Protein AF-A0A2M6ZT18-F1 (afdb_monomer_lite)

Radius of gyration: 22.88 Å; chains: 1; bounding box: 56×54×60 Å

Secondary structure (DSSP, 8-state):
-HHHHHHHTT-TT-EEEEEEEEEEEEEE-EE--TT-SSPEEP--PPPP-TTSPPPPP-----EEEEEEEEEEEES--GGGHHHHHHHHHHHHHHT-EETTEE----PPP------TT-HHHHHHHHHHT-S-EEEEE-HHHHHHHHHTT--HHHHHHHHHSPEEEEEE-TT-PEEEEEE-SSSSEEEEEEEEEEE-S-SB--TT-S-TTSPB--EEEEEEEEEEE-GGG-S-GGGT-EEEEEETTTTEEEEEEHHHHHHHTT-

Foldseek 3Di:
DLLVQVCVVVLVQKDWFWKWKWWPDKAKQWDDDVPRPDIDHDDDQDAADPVRHGDDDDDDIDIDTDIDMDTDIDRADPVCVVVSQVSSVVCLVPPDDDPNHHDPDDDRDDDDDDDPPPPVSLQVVLVVSPPTWIKFFPQVQQVVCVVVVDDSVRSLVLQVDWDWDWDADPVRDIDIDTHGPDDAAKDKDFFFWAFPDDWADDDPDPDRVDTDTDIDTDIGIMGTHRSVPDPDPLRRIWGWDADVVRRITGTHGNVVVVVVVVD

Structure (mmCIF, N/CA/C/O backbone):
data_AF-A0A2M6ZT18-F1
#
_entry.id   AF-A0A2M6ZT18-F1
#
loop_
_atom_site.group_PDB
_atom_site.id
_atom_site.type_symbol
_atom_site.label_atom_id
_atom_site.label_alt_id
_atom_site.label_comp_id
_atom_site.label_asym_id
_atom_site.label_entity_id
_atom_site.label_seq_id
_atom_site.pdbx_PDB_ins_code
_atom_site.Cartn_x
_atom_site.Cartn_y
_atom_site.Cartn_z
_atom_site.occupancy
_atom_site.B_iso_or_equiv
_atom_site.auth_seq_id
_atom_site.auth_comp_id
_atom_site.auth_asym_id
_atom_site.auth_atom_id
_atom_site.pdbx_PDB_model_num
ATOM 1 N N . ALA A 1 1 ? -8.171 -4.939 10.160 1.00 92.88 1 ALA A N 1
ATOM 2 C CA . ALA A 1 1 ? -7.888 -5.391 11.546 1.00 92.88 1 ALA A CA 1
ATOM 3 C C . ALA A 1 1 ? -8.502 -4.462 12.593 1.00 92.88 1 ALA A C 1
ATOM 5 O O . ALA A 1 1 ? -9.282 -4.945 13.402 1.00 92.88 1 ALA A O 1
ATOM 6 N N . LEU A 1 2 ? -8.199 -3.157 12.554 1.00 95.31 2 LEU A N 1
ATOM 7 C CA . LEU A 1 2 ? -8.747 -2.169 13.494 1.00 95.31 2 LEU A CA 1
ATOM 8 C C . LEU A 1 2 ? -10.286 -2.193 13.557 1.00 95.31 2 LEU A C 1
ATOM 10 O O . LEU A 1 2 ? -10.819 -2.411 14.636 1.00 95.31 2 LEU A O 1
ATOM 14 N N . GLN A 1 3 ? -10.983 -2.143 12.413 1.00 96.19 3 GLN A N 1
ATOM 15 C CA . GLN A 1 3 ? -12.450 -2.288 12.359 1.00 96.19 3 GLN A CA 1
ATOM 16 C C . GLN A 1 3 ? -12.964 -3.523 13.120 1.00 96.19 3 GLN A C 1
ATOM 18 O O . GLN A 1 3 ? -13.871 -3.418 13.929 1.00 96.19 3 GLN A O 1
ATOM 23 N N . ARG A 1 4 ? -12.352 -4.702 12.934 1.00 95.19 4 ARG A N 1
ATOM 24 C CA . ARG A 1 4 ? -12.771 -5.925 13.648 1.00 95.19 4 ARG A CA 1
ATOM 25 C C . ARG A 1 4 ? -12.675 -5.775 15.169 1.00 95.19 4 ARG A C 1
ATOM 27 O O . ARG A 1 4 ? -13.537 -6.283 15.881 1.00 95.19 4 ARG A O 1
ATOM 34 N N . LYS A 1 5 ? -11.627 -5.105 15.661 1.00 95.38 5 LYS A N 1
ATOM 35 C CA . LYS A 1 5 ? -11.442 -4.857 17.097 1.00 95.38 5 LYS A CA 1
ATOM 36 C C . LYS A 1 5 ? -12.502 -3.888 17.628 1.00 95.38 5 LYS A C 1
ATOM 38 O O . LYS A 1 5 ? -13.147 -4.224 18.611 1.00 95.38 5 LYS A O 1
ATOM 43 N N . LEU A 1 6 ? -12.762 -2.792 16.913 1.00 94.81 6 LEU A N 1
ATOM 44 C CA . LEU A 1 6 ? -13.815 -1.825 17.259 1.00 94.81 6 LEU A CA 1
ATOM 45 C C . LEU A 1 6 ? -15.205 -2.474 17.299 1.00 94.81 6 LEU A C 1
ATOM 47 O O . LEU A 1 6 ? -15.954 -2.289 18.254 1.00 94.81 6 LEU A O 1
ATOM 51 N N . ASN A 1 7 ? -15.519 -3.322 16.318 1.00 94.75 7 ASN A N 1
ATOM 52 C CA . ASN A 1 7 ? -16.808 -4.014 16.266 1.00 94.75 7 ASN A CA 1
ATOM 53 C C . ASN A 1 7 ? -16.972 -4.997 17.435 1.00 94.75 7 ASN A C 1
ATOM 55 O O . ASN A 1 7 ? -18.074 -5.167 17.950 1.00 94.75 7 ASN A O 1
ATOM 59 N N . THR A 1 8 ? -15.876 -5.614 17.888 1.00 92.56 8 THR A N 1
ATOM 60 C CA . THR A 1 8 ? -15.874 -6.471 19.087 1.00 92.56 8 THR A CA 1
ATOM 61 C C . THR A 1 8 ? -15.984 -5.641 20.376 1.00 92.56 8 THR A C 1
ATOM 63 O O . THR A 1 8 ? -16.557 -6.108 21.354 1.00 92.56 8 THR A O 1
ATOM 66 N N . GLY A 1 9 ? -15.484 -4.401 20.368 1.00 87.81 9 GLY A N 1
ATOM 67 C CA . GLY A 1 9 ? -15.547 -3.428 21.466 1.00 87.81 9 GLY A CA 1
ATOM 68 C C . GLY A 1 9 ? -16.871 -2.662 21.589 1.00 87.81 9 GLY A C 1
ATOM 69 O O . GLY A 1 9 ? -16.932 -1.662 22.299 1.00 87.81 9 GLY A O 1
ATOM 70 N N . GLY A 1 10 ? -17.933 -3.107 20.908 1.00 90.31 10 GLY A N 1
ATOM 71 C CA . GLY A 1 10 ? -19.281 -2.531 21.014 1.00 90.31 10 GLY A CA 1
ATOM 72 C C . GLY A 1 10 ? -19.664 -1.559 19.895 1.00 90.31 10 GLY A C 1
ATOM 73 O O . GLY A 1 10 ? -20.844 -1.258 19.743 1.00 90.31 10 GLY A O 1
ATOM 74 N N . LEU A 1 11 ? -18.723 -1.144 19.041 1.00 92.44 11 LEU A N 1
ATOM 75 C CA . LEU A 1 11 ? -18.990 -0.259 17.899 1.00 92.44 11 LEU A CA 1
ATOM 76 C C . LEU A 1 11 ? -19.290 -1.068 16.631 1.00 92.44 11 LEU A C 1
ATOM 78 O O . LEU A 1 11 ? -18.608 -0.946 15.619 1.00 92.44 11 LEU A O 1
ATOM 82 N N . GLN A 1 12 ? -20.307 -1.933 16.677 1.00 90.06 12 GLN A N 1
ATOM 83 C CA . GLN A 1 12 ? -20.615 -2.875 15.585 1.00 90.06 12 GLN A CA 1
ATOM 84 C C . GLN A 1 12 ? -20.969 -2.194 14.254 1.00 90.06 12 GLN A C 1
ATOM 86 O O . GLN A 1 12 ? -20.757 -2.784 13.195 1.00 90.06 12 GLN A O 1
ATOM 91 N N . GLY A 1 13 ? -21.487 -0.963 14.308 1.00 90.75 13 GLY A N 1
ATOM 92 C CA . GLY A 1 13 ? -21.796 -0.157 13.126 1.00 90.75 13 GLY A CA 1
ATOM 93 C C . GLY A 1 13 ? -20.563 0.382 12.399 1.00 90.75 13 GLY A C 1
ATOM 94 O O . GLY A 1 13 ? -20.671 0.755 11.233 1.00 90.75 13 GLY A O 1
ATOM 95 N N . ALA A 1 14 ? -19.390 0.391 13.042 1.00 94.69 14 ALA A N 1
ATOM 96 C CA . ALA A 1 14 ? -18.181 0.958 12.469 1.00 94.69 14 ALA A CA 1
ATOM 97 C C . ALA A 1 14 ? -17.743 0.182 11.219 1.00 94.69 14 ALA A C 1
ATOM 99 O O . ALA A 1 14 ? -17.458 -1.022 11.253 1.00 94.69 14 ALA A O 1
ATOM 100 N N . LYS A 1 15 ? -17.631 0.895 10.100 1.00 96.31 15 LYS A N 1
ATOM 101 C CA . LYS A 1 15 ? -17.122 0.343 8.846 1.00 96.31 15 LYS A CA 1
ATOM 102 C C . LYS A 1 15 ? -16.075 1.265 8.249 1.00 96.31 15 LYS A C 1
ATOM 104 O O . LYS A 1 15 ? -16.354 2.440 8.038 1.00 96.31 15 LYS A O 1
ATOM 109 N N . PHE A 1 16 ? -14.892 0.727 7.969 1.00 96.12 16 PHE A N 1
ATOM 110 C CA . PHE A 1 16 ? -13.820 1.408 7.248 1.00 96.12 16 PHE A CA 1
ATOM 111 C C . PHE A 1 16 ? -13.878 0.967 5.797 1.00 96.12 16 PHE A C 1
ATOM 113 O O . PHE A 1 16 ? -13.700 -0.213 5.497 1.00 96.12 16 PHE A O 1
ATOM 120 N N . ASN A 1 17 ? -14.185 1.910 4.918 1.00 93.56 17 ASN A N 1
ATOM 121 C CA . ASN A 1 17 ? -14.423 1.621 3.512 1.00 93.56 17 ASN A CA 1
ATOM 122 C C . ASN A 1 17 ? -13.117 1.709 2.729 1.00 93.56 17 ASN A C 1
ATOM 124 O O . ASN A 1 17 ? -12.725 0.749 2.072 1.00 93.56 17 ASN A O 1
ATOM 128 N N . ASN A 1 18 ? -12.431 2.843 2.866 1.00 95.50 18 ASN A N 1
ATOM 129 C CA . ASN A 1 18 ? -11.286 3.203 2.045 1.00 95.50 18 ASN A CA 1
ATOM 130 C C . ASN A 1 18 ? -10.147 3.748 2.912 1.00 95.50 18 ASN A C 1
ATOM 132 O O . ASN A 1 18 ? -10.383 4.284 3.998 1.00 95.50 18 ASN A O 1
ATOM 136 N N . MET A 1 19 ? -8.909 3.636 2.434 1.00 96.31 19 MET A N 1
ATOM 137 C CA . MET A 1 19 ? -7.729 4.133 3.140 1.00 96.31 19 MET A CA 1
ATOM 138 C C . MET A 1 19 ? -6.740 4.792 2.181 1.00 96.31 19 MET A C 1
ATOM 140 O O . MET A 1 19 ? -6.439 4.241 1.132 1.00 96.31 19 MET A O 1
ATOM 144 N N . ALA A 1 20 ? -6.179 5.934 2.564 1.00 96.56 20 ALA A N 1
ATOM 145 C CA . ALA A 1 20 ? -5.004 6.506 1.919 1.00 96.56 20 ALA A CA 1
ATOM 146 C C . ALA A 1 20 ? -3.807 6.446 2.869 1.00 96.56 20 ALA A C 1
ATOM 148 O O . ALA A 1 20 ? -3.945 6.640 4.081 1.00 96.56 20 ALA A O 1
ATOM 149 N N . VAL A 1 21 ? -2.627 6.219 2.297 1.00 96.19 21 VAL A N 1
ATOM 150 C CA . VAL A 1 21 ? -1.352 6.245 3.015 1.00 96.19 21 VAL A CA 1
ATOM 151 C C . VAL A 1 21 ? -0.533 7.410 2.483 1.00 96.19 21 VAL A C 1
ATOM 153 O O . VAL A 1 21 ? -0.261 7.493 1.284 1.00 96.19 21 VAL A O 1
ATOM 156 N N . VAL A 1 22 ? -0.137 8.310 3.380 1.00 97.56 22 VAL A N 1
ATOM 157 C CA . VAL A 1 22 ? 0.785 9.406 3.080 1.00 97.56 22 VAL A CA 1
ATOM 158 C C . VAL A 1 22 ? 2.096 9.132 3.794 1.00 97.56 22 VAL A C 1
ATOM 160 O O . VAL A 1 22 ? 2.133 9.092 5.019 1.00 97.56 22 VAL A O 1
ATOM 163 N N . SER A 1 23 ? 3.166 8.943 3.027 1.00 97.06 23 SER A N 1
ATOM 164 C CA . SER A 1 23 ? 4.511 8.737 3.558 1.00 97.06 23 SER A CA 1
ATOM 165 C C . SER A 1 23 ? 5.198 10.076 3.808 1.00 97.06 23 SER A C 1
ATOM 167 O O . SER A 1 23 ? 5.335 10.887 2.888 1.00 97.06 23 SER A O 1
ATOM 169 N N . HIS A 1 24 ? 5.615 10.315 5.049 1.00 96.81 24 HIS A N 1
ATOM 170 C CA . HIS A 1 24 ? 6.386 11.493 5.448 1.00 96.81 24 HIS A CA 1
ATOM 171 C C . HIS A 1 24 ? 7.879 11.191 5.403 1.00 96.81 24 HIS A C 1
ATOM 173 O O . HIS A 1 24 ? 8.650 11.934 4.795 1.00 96.81 24 HIS A O 1
ATOM 179 N N . THR A 1 25 ? 8.283 10.075 6.016 1.00 96.62 25 THR A N 1
ATOM 180 C CA . THR A 1 25 ? 9.666 9.600 6.000 1.00 96.62 25 THR A CA 1
ATOM 181 C C . THR A 1 25 ? 9.723 8.079 5.901 1.00 96.62 25 THR A C 1
ATOM 183 O O . THR A 1 25 ? 8.880 7.362 6.440 1.00 96.62 25 THR A O 1
ATOM 186 N N . MET A 1 26 ? 10.746 7.585 5.206 1.00 95.44 26 MET A N 1
ATOM 187 C CA . MET A 1 26 ? 11.077 6.168 5.139 1.00 95.44 26 MET A CA 1
ATOM 188 C C . MET A 1 26 ? 12.586 6.018 5.284 1.00 95.44 26 MET A C 1
ATOM 190 O O . MET A 1 26 ? 13.350 6.513 4.458 1.00 95.44 26 MET A O 1
ATOM 194 N N . ASN A 1 27 ? 13.009 5.320 6.331 1.00 95.88 27 ASN A N 1
ATOM 195 C CA . ASN A 1 27 ? 14.401 4.969 6.562 1.00 95.88 27 ASN A CA 1
ATOM 196 C C . ASN A 1 27 ? 14.557 3.452 6.439 1.00 95.88 27 ASN A C 1
ATOM 198 O O . ASN A 1 27 ? 14.258 2.713 7.378 1.00 95.88 27 ASN A O 1
ATOM 202 N N . LEU A 1 28 ? 14.976 2.996 5.259 1.00 95.31 28 LEU A N 1
ATOM 203 C CA . LEU A 1 28 ? 15.283 1.593 5.003 1.00 95.31 28 LEU A CA 1
ATOM 204 C C . LEU A 1 28 ? 16.632 1.235 5.640 1.00 95.31 28 LEU A C 1
ATOM 206 O O . LEU A 1 28 ? 17.621 1.939 5.448 1.00 95.31 28 LEU A O 1
ATOM 210 N N . GLN A 1 29 ? 16.682 0.128 6.378 1.00 95.12 29 GLN A N 1
ATOM 211 C CA . GLN A 1 29 ? 17.887 -0.345 7.052 1.00 95.12 29 GLN A CA 1
ATOM 212 C C . GLN A 1 29 ? 18.822 -1.026 6.047 1.00 95.12 29 GLN A C 1
ATOM 214 O O . GLN A 1 29 ? 18.832 -2.246 5.887 1.00 95.12 29 GLN A O 1
ATOM 219 N N . ILE A 1 30 ? 19.600 -0.205 5.348 1.00 94.69 30 ILE A N 1
ATOM 220 C CA . ILE A 1 30 ? 20.575 -0.629 4.343 1.00 94.69 30 ILE A CA 1
ATOM 221 C C . ILE A 1 30 ? 21.969 -0.112 4.667 1.00 94.69 30 ILE A C 1
ATOM 223 O O . ILE A 1 30 ? 22.148 0.905 5.338 1.00 94.69 30 ILE A O 1
ATOM 227 N N . HIS A 1 31 ? 22.967 -0.804 4.137 1.00 92.75 31 HIS A N 1
ATOM 228 C CA . HIS A 1 31 ? 24.364 -0.423 4.220 1.00 92.75 31 HIS A CA 1
ATOM 229 C C . HIS A 1 31 ? 25.003 -0.444 2.836 1.00 92.75 31 HIS A C 1
ATOM 231 O O . HIS A 1 31 ? 24.715 -1.313 2.019 1.00 92.75 31 HIS A O 1
ATOM 237 N N . ARG A 1 32 ? 25.888 0.517 2.587 1.00 93.06 32 ARG A N 1
ATOM 238 C CA . ARG A 1 32 ? 26.734 0.558 1.399 1.00 93.06 32 ARG A CA 1
ATOM 239 C C . ARG A 1 32 ? 28.159 0.819 1.854 1.00 93.06 32 ARG A C 1
ATOM 241 O O . ARG A 1 32 ? 28.423 1.864 2.451 1.00 93.06 32 ARG A O 1
ATOM 248 N N . GLY A 1 33 ? 29.040 -0.144 1.611 1.00 89.62 33 GLY A N 1
ATOM 249 C CA . GLY A 1 33 ? 30.447 -0.050 1.955 1.00 89.62 33 GLY A CA 1
ATOM 250 C C . GLY A 1 33 ? 31.202 0.912 1.041 1.00 89.62 33 GLY A C 1
ATOM 251 O O . GLY A 1 33 ? 30.693 1.412 0.033 1.00 89.62 33 GLY A O 1
ATOM 252 N N . HIS A 1 34 ? 32.455 1.185 1.399 1.00 91.62 34 HIS A N 1
ATOM 253 C CA . HIS A 1 34 ? 33.335 1.986 0.555 1.00 91.62 34 HIS A CA 1
ATOM 254 C C . HIS A 1 34 ? 33.667 1.225 -0.735 1.00 91.62 34 HIS A C 1
ATOM 256 O O . HIS A 1 34 ? 34.236 0.140 -0.682 1.00 91.62 34 HIS A O 1
ATOM 262 N N . GLY A 1 35 ? 33.334 1.810 -1.887 1.00 89.88 35 GLY A N 1
ATOM 263 C CA . GLY A 1 35 ? 33.552 1.194 -3.200 1.00 89.88 35 GLY A CA 1
ATOM 264 C C . GLY A 1 35 ? 32.393 0.328 -3.704 1.00 89.88 35 GLY A C 1
ATOM 265 O O . GLY A 1 35 ? 32.390 -0.028 -4.881 1.00 89.88 35 GLY A O 1
ATOM 266 N N . ASP A 1 36 ? 31.379 0.054 -2.878 1.00 89.50 36 ASP A N 1
ATOM 267 C CA . ASP A 1 36 ? 30.207 -0.702 -3.316 1.00 89.50 36 ASP A CA 1
ATOM 268 C C . ASP A 1 36 ? 29.351 0.126 -4.275 1.00 89.50 36 ASP A C 1
ATOM 270 O O . ASP A 1 36 ? 29.156 1.335 -4.097 1.00 89.50 36 ASP A O 1
ATOM 274 N N . TYR A 1 37 ? 28.793 -0.525 -5.293 1.00 83.88 37 TYR A N 1
ATOM 275 C CA . TYR A 1 37 ? 27.833 0.104 -6.201 1.00 83.88 37 TYR A CA 1
ATOM 276 C C . TYR A 1 37 ? 26.388 -0.023 -5.694 1.00 83.88 37 TYR A C 1
ATOM 278 O O . TYR A 1 37 ? 25.598 0.909 -5.845 1.00 83.88 37 TYR A O 1
ATOM 286 N N . VAL A 1 38 ? 26.067 -1.151 -5.054 1.00 90.00 38 VAL A N 1
ATOM 287 C CA . VAL A 1 38 ? 24.728 -1.503 -4.564 1.00 90.00 38 VAL A CA 1
ATOM 288 C C . VAL A 1 38 ? 24.649 -1.441 -3.040 1.00 90.00 38 VAL A C 1
ATOM 290 O O . VAL A 1 38 ? 25.664 -1.460 -2.349 1.00 90.00 38 VAL A O 1
ATOM 293 N N . TYR A 1 39 ? 23.428 -1.347 -2.523 1.00 91.25 39 TYR A N 1
ATOM 294 C CA . TYR A 1 39 ? 23.149 -1.400 -1.093 1.00 91.25 39 TYR A CA 1
ATOM 295 C C . TYR A 1 39 ? 22.833 -2.837 -0.667 1.00 91.25 39 TYR A C 1
ATOM 297 O O . TYR A 1 39 ? 22.101 -3.537 -1.364 1.00 91.25 39 TYR A O 1
ATOM 305 N N . SER A 1 40 ? 23.322 -3.234 0.504 1.00 91.44 40 SER A N 1
ATOM 306 C CA . SER A 1 40 ? 22.991 -4.494 1.174 1.00 91.44 40 SER A CA 1
ATOM 307 C C . SER A 1 40 ? 21.973 -4.253 2.286 1.00 91.44 40 SER A C 1
ATOM 309 O O . SER A 1 40 ? 22.012 -3.220 2.959 1.00 91.44 40 SER A O 1
ATOM 311 N N . ILE A 1 41 ? 21.071 -5.208 2.511 1.00 91.88 41 ILE A N 1
ATOM 312 C CA . ILE A 1 41 ? 20.102 -5.154 3.612 1.00 91.88 41 ILE A CA 1
ATOM 313 C C . ILE A 1 41 ? 20.810 -5.478 4.931 1.00 91.88 41 ILE A C 1
ATOM 315 O O . ILE A 1 41 ? 21.590 -6.427 5.020 1.00 91.88 41 ILE A O 1
ATO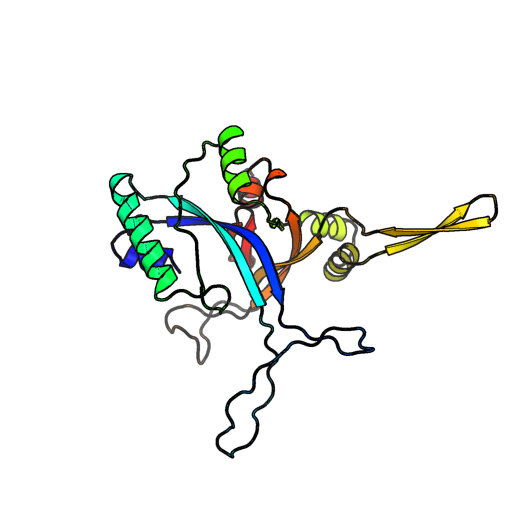M 319 N N . LEU A 1 42 ? 20.525 -4.695 5.970 1.00 89.44 42 LEU A N 1
ATOM 320 C CA . LEU A 1 42 ? 20.975 -4.995 7.324 1.00 89.44 42 LEU A CA 1
ATOM 321 C C . LEU A 1 42 ? 20.063 -6.051 7.949 1.00 89.44 42 LEU A C 1
ATOM 323 O O . LEU A 1 42 ? 18.875 -5.815 8.154 1.00 89.44 42 LEU A O 1
ATOM 327 N N . ALA A 1 43 ? 20.633 -7.203 8.286 1.00 84.81 43 ALA A N 1
ATOM 328 C CA . ALA A 1 43 ? 19.907 -8.295 8.916 1.00 84.81 43 ALA A CA 1
ATOM 329 C C . ALA A 1 43 ? 20.204 -8.416 10.414 1.00 84.81 43 ALA A C 1
ATOM 331 O O . ALA A 1 43 ? 21.158 -7.837 10.937 1.00 84.81 43 ALA A O 1
ATOM 332 N N . THR A 1 44 ? 19.386 -9.205 11.112 1.00 84.75 44 THR A N 1
ATOM 333 C CA . THR A 1 44 ? 19.568 -9.496 12.538 1.00 84.75 44 THR A CA 1
ATOM 334 C C . THR A 1 44 ? 20.118 -10.889 12.787 1.00 84.75 44 THR A C 1
ATOM 336 O O . THR A 1 44 ? 19.841 -11.824 12.042 1.00 84.75 44 THR A O 1
ATOM 339 N N . GLY A 1 45 ? 20.880 -11.034 13.873 1.00 82.69 45 GLY A N 1
ATOM 340 C CA . GLY A 1 45 ? 21.294 -12.344 14.360 1.00 82.69 45 GLY A CA 1
ATOM 341 C C . GLY A 1 45 ? 20.090 -13.116 14.891 1.00 82.69 45 GLY A C 1
ATOM 342 O O . GLY A 1 45 ? 19.455 -12.679 15.849 1.00 82.69 45 GLY A O 1
ATOM 343 N N . ASN A 1 46 ? 19.786 -14.253 14.270 1.00 86.62 46 ASN A N 1
ATOM 344 C CA . ASN A 1 46 ? 18.785 -15.186 14.775 1.00 86.62 46 ASN A CA 1
ATOM 345 C C . ASN A 1 46 ? 19.383 -16.052 15.899 1.00 86.62 46 ASN A C 1
ATOM 347 O O . ASN A 1 46 ? 20.603 -16.256 15.920 1.00 86.62 46 ASN A O 1
ATOM 351 N N . PRO A 1 47 ? 18.555 -16.563 16.830 1.00 90.06 47 PRO A N 1
ATOM 352 C CA . PRO A 1 47 ? 19.001 -17.534 17.825 1.00 90.06 47 PRO A CA 1
ATOM 353 C C . PRO A 1 47 ? 19.697 -18.738 17.178 1.00 90.06 47 PRO A C 1
ATOM 355 O O . PRO A 1 47 ? 19.353 -19.119 16.058 1.00 90.06 47 PRO A O 1
ATOM 358 N N . LEU A 1 48 ? 20.660 -19.327 17.893 1.00 92.25 48 LEU A N 1
ATOM 359 C CA . LEU A 1 48 ? 21.315 -20.567 17.470 1.00 92.25 48 LEU A CA 1
ATOM 360 C C . LEU A 1 48 ? 20.291 -21.703 17.388 1.00 92.25 48 LEU A C 1
ATOM 362 O O . LEU A 1 48 ? 19.277 -21.694 18.095 1.00 92.25 48 LEU A O 1
ATOM 366 N N . ASP A 1 49 ? 20.554 -22.669 16.518 1.00 91.25 49 ASP A N 1
ATOM 367 C CA . ASP A 1 49 ? 19.731 -23.863 16.416 1.00 91.25 49 ASP A CA 1
ATOM 368 C C . ASP A 1 49 ? 19.958 -24.826 17.598 1.00 91.25 49 ASP A C 1
ATOM 370 O O . ASP A 1 49 ? 20.686 -24.544 18.553 1.00 91.25 49 ASP A O 1
ATOM 374 N N . LYS A 1 50 ? 19.286 -25.980 17.551 1.00 92.62 50 LYS A N 1
ATOM 375 C CA . LYS A 1 50 ? 19.356 -27.007 18.602 1.00 92.62 50 LYS A CA 1
ATOM 376 C C . LYS A 1 50 ? 20.758 -27.611 18.783 1.00 92.62 50 LYS A C 1
ATOM 378 O O . LYS A 1 50 ? 21.020 -28.164 19.848 1.00 92.62 50 LYS A O 1
ATOM 383 N N . ASP A 1 51 ? 21.607 -27.532 17.760 1.00 92.62 51 ASP A N 1
ATOM 384 C CA . ASP A 1 51 ? 22.958 -28.092 17.737 1.00 92.62 51 ASP A CA 1
ATOM 385 C C . ASP A 1 51 ? 24.007 -27.018 18.112 1.00 92.62 51 ASP A C 1
ATOM 387 O O . ASP A 1 51 ? 25.178 -27.328 18.328 1.00 92.62 51 ASP A O 1
ATOM 391 N N . GLY A 1 52 ? 23.568 -25.765 18.304 1.00 91.50 52 GLY A N 1
ATOM 392 C CA . GLY A 1 52 ? 24.407 -24.622 18.661 1.00 91.50 52 GLY A CA 1
ATOM 393 C C . GLY A 1 52 ? 24.978 -23.883 17.450 1.00 91.50 52 GLY A C 1
ATOM 394 O O . GLY A 1 52 ? 25.788 -22.969 17.623 1.00 91.50 52 GLY A O 1
ATOM 395 N N . ASP A 1 53 ? 24.544 -24.240 16.244 1.00 91.50 53 ASP A N 1
ATOM 396 C CA . ASP A 1 53 ? 24.998 -23.647 14.998 1.00 91.50 53 ASP A CA 1
ATOM 397 C C . ASP A 1 53 ? 24.124 -22.455 14.589 1.00 91.50 53 ASP A C 1
ATOM 399 O O . ASP A 1 53 ? 23.016 -22.224 15.089 1.00 91.50 53 ASP A O 1
ATOM 403 N N . ARG A 1 54 ? 24.655 -21.623 13.687 1.00 87.44 54 ARG A N 1
ATOM 404 C CA . ARG A 1 54 ? 23.890 -20.501 13.137 1.00 87.44 54 ARG A CA 1
ATOM 405 C C . ARG A 1 54 ? 22.878 -21.034 12.119 1.00 87.44 54 ARG A C 1
ATOM 407 O O . ARG A 1 54 ? 23.300 -21.686 11.163 1.00 87.44 54 ARG A O 1
ATOM 414 N N . PRO A 1 55 ? 21.582 -20.704 12.254 1.00 88.00 55 PRO A N 1
ATOM 415 C CA . PRO A 1 55 ? 20.586 -21.134 11.286 1.00 88.00 55 PRO A CA 1
ATOM 416 C C . PRO A 1 55 ? 20.821 -20.486 9.919 1.00 88.00 55 PRO A C 1
ATOM 418 O O . PRO A 1 55 ? 21.511 -19.468 9.794 1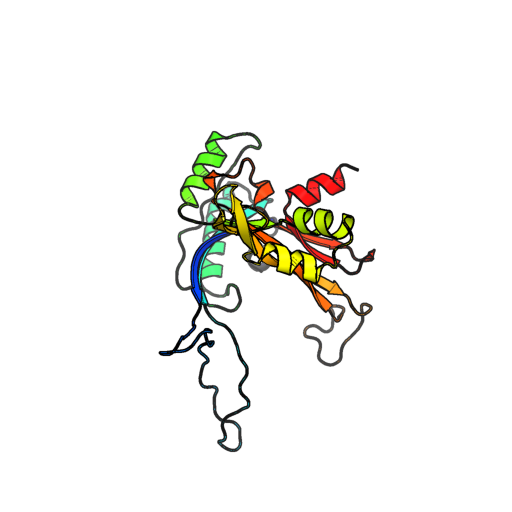.00 88.00 55 PRO A O 1
ATOM 421 N N . ALA A 1 56 ? 20.185 -21.064 8.897 1.00 87.19 56 ALA A N 1
ATOM 422 C CA . ALA A 1 56 ? 20.174 -20.498 7.557 1.00 87.19 56 ALA A CA 1
ATOM 423 C C . ALA A 1 56 ? 19.706 -19.037 7.579 1.00 87.19 56 ALA A C 1
ATOM 425 O O . ALA A 1 56 ? 18.760 -18.658 8.277 1.00 87.19 56 ALA A O 1
ATOM 426 N N . PHE A 1 57 ? 20.403 -18.219 6.800 1.00 81.88 57 PHE A N 1
ATOM 427 C CA . PHE A 1 57 ? 20.131 -16.800 6.698 1.00 81.88 57 PHE A CA 1
ATOM 428 C C . PHE A 1 57 ? 18.891 -16.550 5.837 1.00 81.88 57 PHE A C 1
ATOM 430 O O . PHE A 1 57 ? 18.802 -17.055 4.719 1.00 81.88 57 PHE A O 1
ATOM 437 N N . ILE A 1 58 ? 17.947 -15.768 6.361 1.00 87.00 58 ILE A N 1
ATOM 438 C CA . ILE A 1 58 ? 16.753 -15.324 5.641 1.00 87.00 58 ILE A CA 1
ATOM 439 C C . ILE A 1 58 ? 16.828 -13.805 5.552 1.00 87.00 58 ILE A C 1
ATOM 441 O O . ILE A 1 58 ? 16.856 -13.122 6.578 1.00 87.00 58 ILE A O 1
ATOM 445 N N . GLU A 1 59 ? 16.885 -13.287 4.330 1.00 87.94 59 GLU A N 1
ATOM 446 C CA . GLU A 1 59 ? 16.894 -11.850 4.083 1.00 87.94 59 GLU A CA 1
ATOM 447 C C . GLU A 1 59 ? 15.516 -11.255 4.367 1.00 87.94 59 GLU A C 1
ATOM 449 O O . GLU A 1 59 ? 14.523 -11.607 3.734 1.00 87.94 59 GLU A O 1
ATOM 454 N N . GLU A 1 60 ? 15.462 -10.328 5.322 1.00 91.19 60 GLU A N 1
ATOM 455 C CA . GLU A 1 60 ? 14.254 -9.585 5.665 1.00 91.19 60 GLU A CA 1
ATOM 456 C C . GLU A 1 60 ? 14.582 -8.091 5.689 1.00 91.19 60 GLU A C 1
ATOM 458 O O . GLU A 1 60 ? 15.318 -7.609 6.553 1.00 91.19 60 GLU A O 1
ATOM 463 N N . ALA A 1 61 ? 14.042 -7.346 4.724 1.00 92.50 61 ALA A N 1
ATOM 464 C CA . ALA A 1 61 ? 14.185 -5.897 4.690 1.00 92.50 61 ALA A CA 1
ATOM 465 C C . ALA A 1 61 ? 13.367 -5.249 5.813 1.00 92.50 61 ALA A C 1
ATOM 467 O O . ALA A 1 61 ? 12.198 -5.576 6.020 1.00 92.50 61 ALA A O 1
ATOM 468 N N . ARG A 1 62 ? 13.964 -4.279 6.511 1.00 94.56 62 ARG A N 1
ATOM 469 C CA . ARG A 1 62 ? 13.310 -3.527 7.590 1.00 94.56 62 ARG A CA 1
ATOM 470 C C . ARG A 1 62 ? 13.437 -2.036 7.357 1.00 94.56 62 ARG A C 1
ATOM 472 O O . ARG A 1 62 ? 14.456 -1.562 6.859 1.00 94.56 62 ARG A O 1
ATOM 479 N N . CYS A 1 63 ? 12.413 -1.282 7.734 1.00 96.19 63 CYS A N 1
ATOM 480 C CA . CYS A 1 63 ? 12.442 0.172 7.663 1.00 96.19 63 CYS A CA 1
ATOM 481 C C . CYS A 1 63 ? 11.735 0.809 8.860 1.00 96.19 63 CYS A C 1
ATOM 483 O O . CYS A 1 63 ? 10.846 0.213 9.465 1.00 96.19 63 CYS A O 1
ATOM 485 N N . HIS A 1 64 ? 12.135 2.037 9.182 1.00 97.44 64 HIS A N 1
ATOM 486 C CA . HIS A 1 64 ? 11.352 2.934 10.023 1.00 97.44 64 HIS A CA 1
ATOM 487 C C . HIS A 1 64 ? 10.499 3.822 9.121 1.00 97.44 64 HIS A C 1
ATOM 489 O O . HIS A 1 64 ? 11.014 4.409 8.166 1.00 97.44 64 HIS A O 1
ATOM 495 N N . LEU A 1 65 ? 9.205 3.892 9.420 1.00 96.69 65 LEU A N 1
ATOM 496 C CA . LEU A 1 65 ? 8.218 4.620 8.634 1.00 96.69 65 LEU A CA 1
ATOM 497 C C . LEU A 1 65 ? 7.537 5.669 9.505 1.00 96.69 65 LEU A C 1
ATOM 499 O O . LEU A 1 65 ? 7.120 5.366 10.621 1.00 96.69 65 LEU A O 1
ATOM 503 N N . ASP A 1 66 ? 7.387 6.868 8.956 1.00 97.38 66 ASP A N 1
ATOM 504 C CA . ASP A 1 66 ? 6.486 7.897 9.463 1.00 97.38 66 ASP A CA 1
ATOM 505 C C . ASP A 1 66 ? 5.409 8.140 8.406 1.00 97.38 66 ASP A C 1
ATOM 507 O O . ASP A 1 66 ? 5.713 8.547 7.277 1.00 97.38 66 ASP A O 1
ATOM 511 N N . VAL A 1 67 ? 4.162 7.815 8.747 1.00 97.06 67 VAL A N 1
ATOM 512 C CA . VAL A 1 67 ? 3.032 7.828 7.817 1.00 97.06 67 VAL A CA 1
ATOM 513 C C . VAL A 1 67 ? 1.790 8.422 8.468 1.00 97.06 67 VAL A C 1
ATOM 515 O O . VAL A 1 67 ? 1.491 8.157 9.631 1.00 97.06 67 VAL A O 1
ATOM 518 N N . SER A 1 68 ? 1.008 9.151 7.676 1.00 97.31 68 SER A N 1
ATOM 519 C CA . SER A 1 68 ? -0.375 9.486 8.007 1.00 97.31 68 SER A CA 1
ATOM 520 C C . SER A 1 68 ? -1.325 8.525 7.304 1.00 97.31 68 SER A C 1
ATOM 522 O O . SER A 1 68 ? -1.205 8.278 6.101 1.00 97.31 68 SER A O 1
ATOM 524 N N . LEU A 1 69 ? -2.300 8.012 8.054 1.00 96.88 69 LEU A N 1
ATOM 525 C CA . LEU A 1 69 ? -3.375 7.173 7.533 1.00 96.88 69 LEU A CA 1
ATOM 526 C C . LEU A 1 69 ? -4.664 7.988 7.483 1.00 96.88 69 LEU A C 1
ATOM 528 O O . LEU A 1 69 ? -5.174 8.417 8.517 1.00 96.88 69 LEU A O 1
ATOM 532 N N . LEU A 1 70 ? -5.207 8.176 6.285 1.00 96.38 70 LEU A N 1
ATOM 533 C CA . LEU A 1 70 ? -6.554 8.705 6.105 1.00 96.38 70 LEU A CA 1
ATOM 534 C C . LEU A 1 70 ? -7.495 7.523 5.915 1.00 96.38 70 LEU A C 1
ATOM 536 O O . LEU A 1 70 ? -7.265 6.706 5.030 1.00 96.38 70 LEU A O 1
ATOM 540 N N . ILE A 1 71 ? -8.538 7.421 6.731 1.00 96.31 71 ILE A N 1
ATOM 541 C CA . ILE A 1 71 ? -9.485 6.306 6.674 1.00 96.31 71 ILE A CA 1
ATOM 542 C C . ILE A 1 71 ? -10.882 6.877 6.492 1.00 96.31 71 ILE A C 1
ATOM 544 O O . ILE A 1 71 ? -11.360 7.643 7.329 1.00 96.31 71 ILE A O 1
ATOM 548 N N . GLU A 1 72 ? -11.541 6.491 5.407 1.00 95.44 72 GLU A N 1
ATOM 549 C CA . GLU A 1 72 ? -12.959 6.762 5.227 1.00 95.44 72 GLU A CA 1
ATOM 550 C C . GLU A 1 72 ? -13.768 5.765 6.059 1.00 95.44 72 GLU A C 1
ATOM 552 O O . GLU A 1 72 ? -13.587 4.547 5.943 1.00 95.44 72 GLU A O 1
ATOM 557 N N . TYR A 1 73 ? -14.669 6.280 6.892 1.00 95.06 73 TYR A N 1
ATOM 558 C CA . TYR A 1 73 ? -15.487 5.465 7.779 1.00 95.06 73 TYR A CA 1
ATOM 559 C C . TYR A 1 73 ? -16.967 5.847 7.726 1.00 95.06 73 TYR A C 1
ATOM 561 O O . TYR A 1 73 ? -17.337 6.966 7.380 1.00 95.06 73 TYR A O 1
ATOM 569 N N . THR A 1 74 ? -17.821 4.894 8.090 1.00 95.06 74 THR A N 1
ATOM 570 C CA . THR A 1 74 ? -19.279 5.045 8.186 1.00 95.06 74 THR A CA 1
ATOM 571 C C . THR A 1 74 ? -19.814 4.306 9.414 1.00 95.06 74 THR A C 1
ATOM 573 O O . THR A 1 74 ? -19.108 3.484 10.003 1.00 95.06 74 THR A O 1
ATOM 576 N N . GLY A 1 75 ? -21.056 4.613 9.803 1.00 92.69 75 GLY A N 1
ATOM 577 C CA . GLY A 1 75 ? -21.767 3.910 10.878 1.00 92.69 75 GLY A CA 1
ATOM 578 C C . GLY A 1 75 ? -21.333 4.278 12.300 1.00 92.69 75 GLY A C 1
ATOM 579 O O . GLY A 1 75 ? -21.533 3.489 13.219 1.00 92.69 75 GLY A O 1
ATOM 580 N N . ILE A 1 76 ? -20.758 5.472 12.474 1.00 94.25 76 ILE A N 1
ATOM 581 C CA . ILE A 1 76 ? -20.467 6.083 13.777 1.00 94.25 76 ILE A CA 1
ATOM 582 C C . ILE A 1 76 ? -21.386 7.290 13.959 1.00 94.25 76 ILE A C 1
ATOM 584 O O . ILE A 1 76 ? -21.399 8.192 13.117 1.00 94.25 76 ILE A O 1
ATOM 588 N N . ASN A 1 77 ? -22.154 7.304 15.048 1.00 91.19 77 ASN A N 1
ATOM 589 C CA . ASN A 1 77 ? -22.983 8.449 15.409 1.00 91.19 77 ASN A CA 1
ATOM 590 C C . ASN A 1 77 ? -22.153 9.501 16.143 1.00 91.19 77 ASN A C 1
ATOM 592 O O . ASN A 1 77 ? -21.094 9.211 16.692 1.00 91.19 77 ASN A O 1
ATOM 596 N N . LYS A 1 78 ? -22.676 10.729 16.210 1.00 89.19 78 LYS A N 1
ATOM 597 C CA . LYS A 1 78 ? -22.002 11.836 16.898 1.00 89.19 78 LYS A CA 1
ATOM 598 C C . LYS A 1 78 ? -21.736 11.538 18.381 1.00 89.19 78 LYS A C 1
ATOM 600 O O . LYS A 1 78 ? -20.685 11.909 18.889 1.00 89.19 78 LYS A O 1
ATOM 605 N N . ASP A 1 79 ? -22.662 10.846 19.040 1.00 91.12 79 ASP A N 1
ATOM 606 C CA . ASP A 1 79 ? -22.543 10.490 20.459 1.00 91.12 79 ASP A CA 1
ATOM 607 C C . ASP A 1 79 ? -21.461 9.421 20.707 1.00 91.12 79 ASP A C 1
ATOM 609 O O . ASP A 1 79 ? -20.895 9.354 21.796 1.00 91.12 79 ASP A O 1
ATOM 613 N N . ASP A 1 80 ? -21.115 8.641 19.677 1.00 93.12 80 ASP A N 1
ATOM 614 C CA . ASP A 1 80 ? -20.119 7.569 19.746 1.00 93.12 80 ASP A CA 1
ATOM 615 C C . ASP A 1 80 ? -18.700 8.045 19.379 1.00 93.12 80 ASP A C 1
ATOM 617 O O . ASP A 1 80 ? -17.742 7.296 19.561 1.00 93.12 80 ASP A O 1
ATOM 621 N N . GLU A 1 81 ? -18.525 9.275 18.871 1.00 93.75 81 GLU A N 1
ATOM 622 C CA . GLU A 1 81 ? -17.236 9.779 18.360 1.00 93.75 81 GLU A CA 1
ATOM 623 C C . GLU A 1 81 ? -16.118 9.738 19.407 1.00 93.75 81 GLU A C 1
ATOM 625 O O . GLU A 1 81 ? -14.990 9.357 19.092 1.00 93.75 81 GLU A O 1
ATOM 630 N N . VAL A 1 82 ? -16.431 10.096 20.656 1.00 94.44 82 VAL A N 1
ATOM 631 C CA . VAL A 1 82 ? -15.455 10.085 21.756 1.00 94.44 82 VAL A CA 1
ATOM 632 C C . VAL A 1 82 ? -14.999 8.655 22.036 1.00 94.44 82 VAL A C 1
ATOM 634 O O . VAL A 1 82 ? -13.803 8.374 21.993 1.00 94.44 82 VAL A O 1
ATOM 637 N N . SER A 1 83 ? -15.948 7.730 22.220 1.00 94.62 83 SER A N 1
ATOM 638 C CA . SER A 1 83 ? -15.632 6.314 22.450 1.00 94.62 83 SER A CA 1
ATOM 639 C C . SER A 1 83 ? -14.888 5.697 21.261 1.00 94.62 83 SER A C 1
ATOM 641 O O . SER A 1 83 ? -13.973 4.896 21.438 1.00 94.62 83 SER A O 1
ATOM 643 N N . PHE A 1 84 ? -15.235 6.095 20.038 1.00 96.00 84 PHE A N 1
ATOM 644 C CA . PHE A 1 84 ? -14.573 5.646 18.820 1.00 96.00 84 PHE A CA 1
ATOM 645 C C . PHE A 1 84 ? -13.095 6.050 18.787 1.00 96.00 84 PHE A C 1
ATOM 647 O O . PHE A 1 84 ? -12.243 5.193 18.543 1.00 96.00 84 PHE A O 1
ATOM 654 N N . ILE A 1 85 ? -12.766 7.311 19.091 1.00 96.50 85 ILE A N 1
ATOM 655 C CA . ILE A 1 85 ? -11.370 7.771 19.177 1.00 96.50 85 ILE A CA 1
ATOM 656 C C . ILE A 1 85 ? -10.636 7.045 20.311 1.00 96.50 85 ILE A C 1
ATOM 658 O O . ILE A 1 85 ? -9.550 6.511 20.078 1.00 96.50 85 ILE A O 1
ATOM 662 N N . GLU A 1 86 ? -11.230 6.950 21.503 1.00 95.88 86 GLU A N 1
ATOM 663 C CA . GLU A 1 86 ? -10.628 6.266 22.658 1.00 95.88 86 GLU A CA 1
ATOM 664 C C . GLU A 1 86 ? -10.275 4.806 22.345 1.00 95.88 86 GLU A C 1
ATOM 666 O O . GLU A 1 86 ? -9.165 4.349 22.632 1.00 95.88 86 GLU A O 1
ATOM 671 N N . GLN A 1 87 ? -11.182 4.072 21.694 1.00 95.62 87 GLN A N 1
ATOM 672 C CA . GLN A 1 87 ? -10.936 2.685 21.306 1.00 95.62 87 GLN A CA 1
ATOM 673 C C . GLN A 1 87 ? -9.871 2.561 20.209 1.00 95.62 87 GLN A C 1
ATOM 675 O O . GLN A 1 87 ? -9.061 1.630 20.246 1.00 95.62 87 GLN A O 1
ATOM 680 N N . ILE A 1 88 ? -9.819 3.494 19.250 1.00 96.25 88 ILE A N 1
ATOM 681 C CA . ILE A 1 88 ? -8.740 3.535 18.253 1.00 96.25 88 ILE A CA 1
ATOM 682 C C . ILE A 1 88 ? -7.393 3.727 18.952 1.00 96.25 88 ILE A C 1
ATOM 684 O O . ILE A 1 88 ? -6.482 2.925 18.738 1.00 96.25 88 ILE A O 1
ATOM 688 N N . VAL A 1 89 ? -7.274 4.738 19.816 1.00 96.88 89 VAL A N 1
ATOM 689 C CA . VAL A 1 89 ? -6.052 5.040 20.579 1.00 96.88 89 VAL A CA 1
ATOM 690 C C . VAL A 1 89 ? -5.630 3.835 21.419 1.00 96.88 89 VAL A C 1
ATOM 692 O O . VAL A 1 89 ? -4.458 3.445 21.403 1.00 96.88 89 VAL A O 1
ATOM 695 N N . HIS A 1 90 ? -6.584 3.191 22.095 1.00 95.56 90 HIS A N 1
ATOM 696 C CA . HIS A 1 90 ? -6.339 1.989 22.883 1.00 95.56 90 HIS A CA 1
ATOM 697 C C . HIS A 1 90 ? -5.770 0.851 22.022 1.00 95.56 90 HIS A C 1
ATOM 699 O O . HIS A 1 90 ? -4.743 0.260 22.360 1.00 95.56 90 HIS A O 1
ATOM 705 N N . HIS A 1 91 ? -6.393 0.544 20.882 1.00 95.31 91 HIS A N 1
ATOM 706 C CA . HIS A 1 91 ? -5.957 -0.566 20.036 1.00 95.31 91 HIS A CA 1
ATOM 707 C C . HIS A 1 91 ? -4.632 -0.313 19.316 1.00 95.31 91 HIS A C 1
ATOM 709 O O . HIS A 1 91 ? -3.853 -1.265 19.182 1.00 95.31 91 HIS A O 1
ATOM 715 N N . LEU A 1 92 ? -4.375 0.926 18.882 1.00 95.25 92 LEU A N 1
ATOM 716 C CA . LEU A 1 92 ? -3.092 1.330 18.303 1.00 95.25 92 LEU A CA 1
ATOM 717 C C . LEU A 1 92 ? -1.962 1.219 19.333 1.00 95.25 92 LEU A C 1
ATOM 719 O O . LEU A 1 92 ? -0.904 0.700 19.001 1.00 95.25 92 LEU A O 1
ATOM 723 N N . SER A 1 93 ? -2.212 1.601 20.588 1.00 93.75 93 SER A N 1
ATOM 724 C CA . SER A 1 93 ? -1.216 1.500 21.665 1.00 93.75 93 SER A CA 1
ATOM 725 C C . SER A 1 93 ? -0.940 0.061 22.110 1.00 93.75 93 SER A C 1
ATOM 727 O O . SER A 1 93 ? 0.181 -0.270 22.476 1.00 93.75 93 SER A O 1
ATOM 729 N N . ALA A 1 94 ? -1.965 -0.796 22.134 1.00 90.50 94 ALA A N 1
ATOM 730 C CA . ALA A 1 94 ? -1.876 -2.067 22.854 1.00 90.50 94 ALA A CA 1
ATOM 731 C C . ALA A 1 94 ? -1.532 -3.286 21.990 1.00 90.50 94 ALA A C 1
ATOM 733 O O . ALA A 1 94 ? -1.004 -4.266 22.510 1.00 90.50 94 ALA A O 1
ATOM 734 N N . SER A 1 95 ? -1.940 -3.320 20.714 1.00 85.12 95 SER A N 1
ATOM 735 C CA . SER A 1 95 ? -2.040 -4.622 20.027 1.00 85.12 95 SER A CA 1
ATOM 736 C C . SER A 1 95 ? -1.903 -4.625 18.511 1.00 85.12 95 SER A C 1
ATOM 738 O O . SER A 1 95 ? -1.993 -5.696 17.906 1.00 85.12 95 SER A O 1
ATOM 740 N N . LEU A 1 96 ? -1.764 -3.464 17.875 1.00 94.81 96 LEU A N 1
ATOM 741 C CA . LEU A 1 96 ? -1.680 -3.380 16.423 1.00 94.81 96 LEU A CA 1
ATOM 742 C C . LEU A 1 96 ? -0.237 -3.200 15.963 1.00 94.81 96 LEU A C 1
ATOM 744 O O . LEU A 1 96 ? 0.568 -2.532 16.599 1.00 94.81 96 LEU A O 1
ATOM 748 N N . LYS A 1 97 ? 0.050 -3.819 14.822 1.00 95.06 97 LYS A N 1
ATOM 749 C CA . LYS A 1 97 ? 1.295 -3.690 14.072 1.00 95.06 97 LYS A CA 1
ATOM 750 C C . LYS A 1 97 ? 0.968 -3.146 12.688 1.00 95.06 97 LYS A C 1
ATOM 752 O O . LYS A 1 97 ? -0.113 -3.427 12.160 1.00 95.06 97 LYS A O 1
ATOM 757 N N . ILE A 1 98 ? 1.900 -2.413 12.092 1.00 95.12 98 ILE A N 1
ATOM 758 C CA . ILE A 1 98 ? 1.785 -1.873 10.732 1.00 95.12 98 ILE A CA 1
ATOM 759 C C . ILE A 1 98 ? 2.946 -2.433 9.916 1.00 95.12 98 ILE A C 1
ATOM 761 O O . ILE A 1 98 ? 4.095 -2.313 10.324 1.00 95.12 98 ILE A O 1
ATOM 765 N N . ALA A 1 99 ? 2.641 -3.095 8.794 1.00 93.50 99 ALA A N 1
ATOM 766 C CA . ALA A 1 99 ? 3.636 -3.763 7.943 1.00 93.50 99 ALA A CA 1
ATOM 767 C C . ALA A 1 99 ? 4.609 -4.686 8.721 1.00 93.50 99 ALA A C 1
ATOM 769 O O . ALA A 1 99 ? 5.794 -4.754 8.421 1.00 93.50 99 ALA A O 1
ATOM 770 N N . GLY A 1 100 ? 4.112 -5.368 9.762 1.00 93.75 100 GLY A N 1
ATOM 771 C CA . GLY A 1 100 ? 4.911 -6.238 10.638 1.00 93.75 100 GLY A CA 1
ATOM 772 C C . GLY A 1 100 ? 5.673 -5.520 11.764 1.00 93.75 100 GLY A C 1
ATOM 773 O O . GLY A 1 100 ? 6.054 -6.170 12.737 1.00 93.75 100 GLY A O 1
ATOM 774 N N . GLY A 1 101 ? 5.827 -4.196 11.689 1.00 94.94 101 GLY A N 1
ATOM 775 C CA . GLY A 1 101 ? 6.500 -3.369 12.693 1.00 94.94 101 GLY A CA 1
ATOM 776 C C . GLY A 1 101 ? 5.594 -2.888 13.830 1.00 94.94 101 GLY A C 1
ATOM 777 O O . GLY A 1 101 ? 4.364 -2.903 13.728 1.00 94.94 101 GLY A O 1
ATOM 778 N N . ASP A 1 102 ? 6.222 -2.455 14.923 1.00 96.00 102 ASP A N 1
ATOM 779 C CA . ASP A 1 102 ? 5.555 -1.847 16.078 1.00 96.00 102 ASP A CA 1
ATOM 780 C C . ASP A 1 102 ? 5.255 -0.360 15.859 1.00 96.00 102 ASP A C 1
ATOM 782 O O . ASP A 1 102 ? 6.001 0.353 15.186 1.00 96.00 102 ASP A O 1
ATOM 786 N N . ILE A 1 103 ? 4.162 0.114 16.460 1.00 96.69 103 ILE A N 1
ATOM 787 C CA . ILE A 1 103 ? 3.799 1.534 16.471 1.00 96.69 103 ILE A CA 1
ATOM 788 C C . ILE A 1 103 ? 4.542 2.195 17.636 1.00 96.69 103 ILE A C 1
ATOM 790 O O . ILE A 1 103 ? 4.217 1.955 18.795 1.00 96.69 103 ILE A O 1
ATOM 794 N N . LEU A 1 104 ? 5.553 3.011 17.331 1.00 95.69 104 LEU A N 1
ATOM 795 C CA . LEU A 1 104 ? 6.386 3.662 18.353 1.00 95.69 104 LEU A CA 1
ATOM 796 C C . LEU A 1 104 ? 5.688 4.863 19.001 1.00 95.69 104 LEU A C 1
ATOM 798 O O . LEU A 1 104 ? 5.793 5.083 20.205 1.00 95.69 104 LEU A O 1
ATOM 802 N N . SER A 1 105 ? 4.991 5.650 18.189 1.00 95.56 105 SER A N 1
ATOM 803 C CA . SER A 1 105 ? 4.214 6.813 18.605 1.00 95.56 105 SER A CA 1
ATOM 804 C C . SER A 1 105 ? 3.218 7.175 17.506 1.00 95.56 105 SER A C 1
ATOM 806 O O . SER A 1 105 ? 3.358 6.752 16.358 1.00 95.56 105 SER A O 1
ATOM 808 N N . PHE A 1 106 ? 2.186 7.934 17.863 1.00 96.56 106 PHE A N 1
ATOM 809 C CA . PHE A 1 106 ? 1.216 8.473 16.916 1.00 96.56 106 PHE A CA 1
ATOM 810 C C . PHE A 1 106 ? 0.569 9.737 17.490 1.00 96.56 106 PHE A C 1
ATOM 812 O O . PHE A 1 106 ? 0.543 9.939 18.705 1.00 96.56 106 PHE A O 1
ATOM 819 N N . GLN A 1 107 ? 0.063 10.598 16.609 1.00 95.19 107 GLN A N 1
ATOM 820 C CA . GLN A 1 107 ? -0.770 11.734 17.001 1.00 95.19 107 GLN A CA 1
ATOM 821 C C . GLN A 1 107 ? -2.206 11.276 17.250 1.00 95.19 107 GLN A C 1
ATOM 823 O O . GLN A 1 107 ? -2.665 10.317 16.628 1.00 95.19 107 GLN A O 1
ATOM 828 N N . GLU A 1 108 ? -2.923 11.972 18.133 1.00 94.62 108 GLU A N 1
ATOM 829 C CA . GLU A 1 108 ? -4.317 11.644 18.420 1.00 94.62 108 GLU A CA 1
ATOM 830 C C . GLU A 1 108 ? -5.161 11.658 17.128 1.00 94.62 108 GLU A C 1
ATOM 832 O O . GLU A 1 108 ? -5.101 12.633 16.366 1.00 94.62 108 GLU A O 1
ATOM 837 N N . PRO A 1 109 ? -5.927 10.585 16.843 1.00 95.75 109 PRO A N 1
ATOM 838 C CA . PRO A 1 109 ? -6.785 10.532 15.668 1.00 95.75 109 PRO A CA 1
ATOM 839 C C . PRO A 1 109 ? -7.782 11.693 15.657 1.00 95.75 109 PRO A C 1
ATOM 841 O O . PRO A 1 109 ? -8.444 11.967 16.653 1.00 95.75 109 PRO A O 1
ATOM 844 N N . THR A 1 110 ? -7.932 12.353 14.508 1.00 94.94 110 THR A N 1
ATOM 845 C CA . THR A 1 110 ? -8.897 13.449 14.342 1.00 94.94 110 THR A CA 1
ATOM 846 C C . THR A 1 110 ? -9.964 13.083 13.322 1.00 94.94 110 THR A C 1
ATOM 848 O O . THR A 1 110 ? -9.674 12.496 12.280 1.00 94.94 110 THR A O 1
ATOM 851 N N . LEU A 1 111 ? -11.215 13.431 13.627 1.00 94.94 111 LEU A N 1
ATOM 852 C CA . LEU A 1 111 ? -12.352 13.179 12.746 1.00 94.94 111 LEU A CA 1
ATOM 853 C C . LEU A 1 111 ? -12.603 14.387 11.845 1.00 94.94 111 LEU A C 1
ATOM 855 O O . LEU A 1 111 ? -12.616 15.539 12.289 1.00 94.94 111 LEU A O 1
ATOM 859 N N . HIS A 1 112 ? -12.825 14.116 10.562 1.00 92.56 112 HIS A N 1
ATOM 860 C CA . HIS A 1 112 ? -13.082 15.128 9.548 1.00 92.56 112 HIS A CA 1
ATOM 861 C C . HIS A 1 112 ? -14.347 14.782 8.771 1.00 92.56 112 HIS A C 1
ATOM 863 O O . HIS A 1 112 ? -14.504 13.658 8.304 1.00 92.56 112 HIS A O 1
ATOM 869 N N . ARG A 1 113 ? -15.245 15.762 8.640 1.00 90.88 113 ARG A N 1
ATOM 870 C CA . ARG A 1 113 ? -16.382 15.712 7.718 1.00 90.88 113 ARG A CA 1
ATOM 871 C C . ARG A 1 113 ? -16.011 16.574 6.522 1.00 90.88 113 ARG A C 1
ATOM 873 O O . ARG A 1 113 ? -15.709 17.750 6.708 1.00 90.88 113 ARG A O 1
ATOM 880 N N . ILE A 1 114 ? -15.958 15.971 5.343 1.00 88.00 114 ILE A N 1
ATOM 881 C CA . ILE A 1 114 ? -15.551 16.637 4.106 1.00 88.00 114 ILE A CA 1
ATOM 882 C C . ILE A 1 114 ? -16.695 16.468 3.123 1.00 88.00 114 ILE A C 1
ATOM 884 O O . ILE A 1 114 ? -17.094 15.344 2.830 1.00 88.00 114 ILE A O 1
ATOM 888 N N . GLU A 1 115 ? -17.240 17.585 2.661 1.00 85.25 115 GLU A N 1
ATOM 889 C CA . GLU A 1 115 ? -18.259 17.586 1.618 1.00 85.25 115 GLU A CA 1
ATOM 890 C C . GLU A 1 115 ? -17.597 17.385 0.251 1.00 85.25 115 GLU A C 1
ATOM 892 O O . GLU A 1 115 ? -16.583 18.014 -0.067 1.00 85.25 115 GLU A O 1
ATOM 897 N N . GLU A 1 116 ? -18.160 16.493 -0.563 1.00 79.25 116 GLU A N 1
ATOM 898 C CA . GLU A 1 116 ? -17.665 16.239 -1.915 1.00 79.25 116 GLU A CA 1
ATOM 899 C C . GLU A 1 116 ? -17.777 17.514 -2.768 1.00 79.25 116 GLU A C 1
ATOM 901 O O . GLU A 1 116 ? -18.802 18.195 -2.769 1.00 79.25 116 GLU A O 1
ATOM 906 N N . GLY A 1 117 ? -16.696 17.873 -3.465 1.00 79.38 117 GLY A N 1
ATOM 907 C CA . GLY A 1 117 ? -16.609 19.116 -4.241 1.00 79.38 117 GLY A CA 1
ATOM 908 C C . GLY A 1 117 ? -16.279 20.379 -3.431 1.00 79.38 117 GLY A C 1
ATOM 909 O O . GLY A 1 117 ? -16.174 21.457 -4.015 1.00 79.38 117 GLY A O 1
ATOM 910 N N . ASN A 1 118 ? -16.078 20.284 -2.110 1.00 88.00 118 ASN A N 1
ATOM 911 C CA . ASN A 1 118 ? -15.652 21.417 -1.286 1.00 88.00 118 ASN A CA 1
ATOM 912 C C . ASN A 1 118 ? -14.116 21.519 -1.200 1.00 88.00 118 ASN A C 1
ATOM 914 O O . ASN A 1 118 ? -13.457 20.950 -0.322 1.00 88.00 118 ASN A O 1
ATOM 918 N N . ASP A 1 119 ? -13.544 22.329 -2.092 1.00 88.00 119 ASP A N 1
ATOM 919 C CA . ASP A 1 119 ? -12.100 22.582 -2.178 1.00 88.00 119 ASP A CA 1
ATOM 920 C C . ASP A 1 119 ? -11.483 23.144 -0.890 1.00 88.00 119 ASP A C 1
ATOM 922 O O . ASP A 1 119 ? -10.298 22.931 -0.615 1.00 88.00 119 ASP A O 1
ATOM 926 N N . ILE A 1 120 ? -12.243 23.907 -0.099 1.00 90.44 120 ILE A N 1
ATOM 927 C CA . ILE A 1 120 ? -11.723 24.546 1.114 1.00 90.44 120 ILE A CA 1
ATOM 928 C C . ILE A 1 120 ? -11.409 23.478 2.159 1.00 90.44 120 ILE A C 1
ATOM 930 O O . ILE A 1 120 ? -10.337 23.514 2.773 1.00 90.44 120 ILE A O 1
ATOM 934 N N . ASP A 1 121 ? -12.311 22.520 2.347 1.00 90.94 121 ASP A N 1
ATOM 935 C CA . ASP A 1 121 ? -12.130 21.454 3.328 1.00 90.94 121 ASP A CA 1
ATOM 936 C C . ASP A 1 121 ? -11.081 20.439 2.870 1.00 90.94 121 ASP A C 1
ATOM 938 O O . ASP A 1 121 ? -10.220 20.055 3.670 1.00 90.94 121 ASP A O 1
ATOM 942 N N . LEU A 1 122 ? -11.028 20.132 1.569 1.00 91.38 122 LEU A N 1
ATOM 943 C CA . LEU A 1 122 ? -9.944 19.338 0.986 1.00 91.38 122 LEU A CA 1
ATOM 944 C C . LEU A 1 122 ? -8.571 19.992 1.217 1.00 91.38 122 LEU A C 1
ATOM 946 O O . LEU A 1 122 ? -7.618 19.336 1.645 1.00 91.38 122 LEU A O 1
ATOM 950 N N . ARG A 1 123 ? -8.452 21.308 1.000 1.00 91.44 123 ARG A N 1
ATOM 951 C CA . ARG A 1 123 ? -7.206 22.059 1.244 1.00 91.44 123 ARG A CA 1
ATOM 952 C C . ARG A 1 123 ? -6.818 22.087 2.719 1.00 91.44 123 ARG A C 1
ATOM 954 O O . ARG A 1 123 ? -5.630 22.030 3.035 1.00 91.44 123 ARG A O 1
ATOM 961 N N . LYS A 1 124 ? -7.781 22.183 3.639 1.00 92.88 124 LYS A N 1
ATOM 962 C CA . LYS A 1 124 ? -7.499 22.104 5.083 1.00 92.88 124 LYS A CA 1
ATOM 963 C C . LYS A 1 124 ? -6.955 20.729 5.462 1.00 92.88 124 LYS A C 1
ATOM 965 O O . LYS A 1 124 ? -5.970 20.671 6.194 1.00 92.88 124 LYS A O 1
ATOM 970 N N . LEU A 1 125 ? -7.557 19.650 4.955 1.00 93.06 125 LEU A N 1
ATOM 971 C CA . LEU A 1 125 ? -7.095 18.289 5.225 1.00 93.06 125 LEU A CA 1
ATOM 972 C C . LEU A 1 125 ? -5.700 18.047 4.636 1.00 93.06 125 LEU A C 1
ATOM 974 O O . LEU A 1 125 ? -4.792 17.637 5.353 1.00 93.06 125 LEU A O 1
ATOM 978 N N . THR A 1 126 ? -5.497 18.357 3.355 1.00 92.50 126 THR A N 1
ATOM 979 C CA . THR A 1 126 ? -4.210 18.134 2.669 1.00 92.50 126 THR A CA 1
ATOM 980 C C . THR A 1 126 ? -3.062 18.918 3.301 1.00 92.50 126 THR A C 1
ATOM 982 O O . THR A 1 126 ? -1.945 18.412 3.344 1.00 92.50 126 THR A O 1
ATOM 985 N N . ARG A 1 127 ? -3.316 20.103 3.878 1.00 92.88 127 ARG A N 1
ATOM 986 C CA . ARG A 1 127 ? -2.317 20.850 4.666 1.00 92.88 127 ARG A CA 1
ATOM 987 C C . ARG A 1 127 ? -1.821 20.104 5.898 1.00 92.88 127 ARG A C 1
ATOM 989 O O . ARG A 1 127 ? -0.652 20.252 6.229 1.00 92.88 127 ARG A O 1
ATOM 996 N N . LYS A 1 128 ? -2.667 19.304 6.551 1.00 93.25 128 LYS A N 1
ATOM 997 C CA . LYS A 1 128 ? -2.257 18.479 7.698 1.00 93.25 128 LYS A CA 1
ATOM 998 C C . LYS A 1 128 ? -1.401 17.282 7.288 1.00 93.25 128 LYS A C 1
ATOM 1000 O O . LYS A 1 128 ? -0.603 16.812 8.081 1.00 93.25 128 LYS A O 1
ATOM 1005 N N . LEU A 1 129 ? -1.566 16.814 6.052 1.00 93.75 129 LEU A N 1
ATOM 1006 C CA . LEU A 1 129 ? -0.810 15.698 5.478 1.00 93.75 129 LEU A CA 1
ATOM 1007 C C . LEU A 1 129 ? 0.551 16.138 4.907 1.00 93.75 129 LEU A C 1
ATOM 1009 O O . LEU A 1 129 ? 1.285 15.318 4.361 1.00 93.75 129 LEU A O 1
ATOM 1013 N N . MET A 1 130 ? 0.886 17.430 4.986 1.00 91.62 130 MET A N 1
ATOM 1014 C CA . MET A 1 130 ? 2.154 17.970 4.505 1.00 91.62 130 MET A CA 1
ATOM 1015 C C . MET A 1 130 ? 3.149 18.193 5.652 1.00 91.62 130 MET A C 1
ATOM 1017 O O . MET A 1 130 ? 2.743 18.627 6.728 1.00 91.62 130 MET A O 1
ATOM 1021 N N . PRO A 1 131 ? 4.457 18.005 5.402 1.00 93.56 131 PRO A N 1
ATOM 1022 C CA . PRO A 1 131 ? 5.064 17.509 4.161 1.00 93.56 131 PRO A CA 1
ATOM 1023 C C . PRO A 1 131 ? 4.916 15.988 4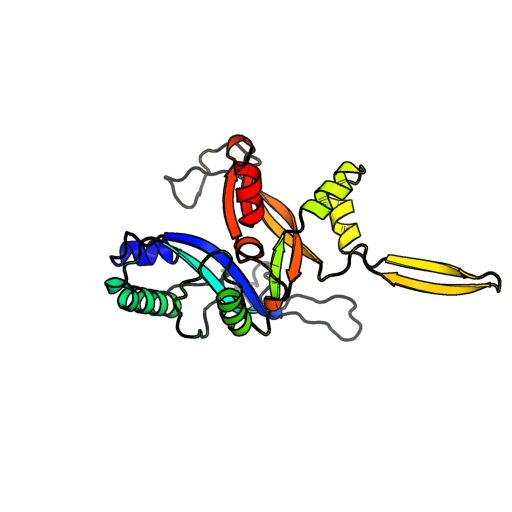.035 1.00 93.56 131 PRO A C 1
ATOM 1025 O O . PRO A 1 131 ? 5.170 15.276 4.993 1.00 93.56 131 PRO A O 1
ATOM 1028 N N . GLY A 1 132 ? 4.543 15.473 2.865 1.00 95.38 132 GLY A N 1
ATOM 1029 C CA . GLY A 1 132 ? 4.400 14.033 2.646 1.00 95.38 132 GLY A CA 1
ATOM 1030 C C . GLY A 1 132 ? 4.043 13.700 1.202 1.00 95.38 132 GLY A C 1
ATOM 1031 O O . GLY A 1 132 ? 3.779 14.599 0.398 1.00 95.38 132 GLY A O 1
ATOM 1032 N N . TYR A 1 133 ? 4.034 12.410 0.882 1.00 97.19 133 TYR A N 1
ATOM 1033 C CA . TYR A 1 133 ? 3.704 11.884 -0.437 1.00 97.19 133 TYR A CA 1
ATOM 1034 C C . TYR A 1 133 ? 2.627 10.809 -0.320 1.00 97.19 133 TYR A C 1
ATOM 1036 O O . TYR A 1 133 ? 2.833 9.776 0.317 1.00 97.19 133 TYR A O 1
ATOM 1044 N N . ALA A 1 134 ? 1.478 11.057 -0.940 1.00 97.00 134 ALA A N 1
ATOM 1045 C CA . ALA A 1 134 ? 0.458 10.044 -1.147 1.00 97.00 134 ALA A CA 1
ATOM 1046 C C . ALA A 1 134 ? 0.865 9.152 -2.323 1.00 97.00 134 ALA A C 1
ATOM 1048 O O . ALA A 1 134 ? 1.453 9.638 -3.292 1.00 97.00 134 ALA A O 1
ATOM 1049 N N . ILE A 1 135 ? 0.551 7.864 -2.241 1.00 95.19 135 ILE A N 1
ATOM 1050 C CA . ILE A 1 135 ? 0.789 6.926 -3.336 1.00 95.19 135 ILE A CA 1
ATOM 1051 C C . ILE A 1 135 ? -0.468 6.784 -4.192 1.00 95.19 135 ILE A C 1
ATOM 1053 O O . ILE A 1 135 ? -1.555 6.541 -3.661 1.00 95.19 135 ILE A O 1
ATOM 1057 N N . ILE A 1 136 ? -0.310 6.956 -5.504 1.00 95.19 136 ILE A N 1
ATOM 1058 C CA . ILE A 1 136 ? -1.379 6.765 -6.487 1.00 95.19 136 ILE A CA 1
ATOM 1059 C C . ILE A 1 136 ? -1.039 5.663 -7.482 1.00 95.19 136 ILE A C 1
ATOM 1061 O O . ILE A 1 136 ? 0.136 5.368 -7.685 1.00 95.19 136 ILE A O 1
ATOM 1065 N N . GLU A 1 137 ? -2.047 5.054 -8.096 1.00 95.12 137 GLU A N 1
ATOM 1066 C CA . GLU A 1 137 ? -1.873 4.018 -9.110 1.00 95.12 137 GLU A CA 1
ATOM 1067 C C . GLU A 1 137 ? -1.728 4.657 -10.493 1.00 95.12 137 GLU A C 1
ATOM 1069 O O . GLU A 1 137 ? -2.524 5.510 -10.885 1.00 95.12 137 GLU A O 1
ATOM 1074 N N . ARG A 1 138 ? -0.717 4.216 -11.243 1.00 94.94 138 ARG A N 1
ATOM 1075 C CA . ARG A 1 138 ? -0.420 4.649 -12.613 1.00 94.94 138 ARG A CA 1
ATOM 1076 C C . ARG A 1 138 ? -0.538 3.485 -13.608 1.00 94.94 138 ARG A C 1
ATOM 1078 O O . ARG A 1 138 ? 0.324 3.294 -14.468 1.00 94.94 138 ARG A O 1
ATOM 1085 N N . ARG A 1 139 ? -1.573 2.649 -13.452 1.00 94.12 139 ARG A N 1
ATOM 1086 C CA . ARG A 1 139 ? -1.808 1.461 -14.297 1.00 94.12 139 ARG A CA 1
ATOM 1087 C C . ARG A 1 139 ? -2.080 1.836 -15.753 1.00 94.12 139 ARG A C 1
ATOM 1089 O O . ARG A 1 139 ? -1.737 1.069 -16.646 1.00 94.12 139 ARG A O 1
ATOM 1096 N N . GLU A 1 140 ? -2.643 3.008 -16.013 1.00 94.75 140 GLU A N 1
ATOM 1097 C CA . GLU A 1 140 ? -2.889 3.500 -17.366 1.00 94.75 140 GLU A CA 1
ATOM 1098 C C . GLU A 1 140 ? -1.600 3.588 -18.196 1.00 94.75 140 GLU A C 1
ATOM 1100 O O . GLU A 1 140 ? -1.621 3.231 -19.367 1.00 94.75 140 GLU A O 1
ATOM 1105 N N . LEU A 1 141 ? -0.453 3.916 -17.581 1.00 95.38 141 LEU A N 1
ATOM 1106 C CA . LEU A 1 141 ? 0.847 3.899 -18.267 1.00 95.38 141 LEU A CA 1
ATOM 1107 C C . LEU A 1 141 ? 1.214 2.500 -18.778 1.00 95.38 141 LEU A C 1
ATOM 1109 O O . LEU A 1 141 ? 1.769 2.356 -19.866 1.00 95.38 141 LEU A O 1
ATOM 1113 N N . MET A 1 142 ? 0.905 1.471 -17.986 1.00 95.12 142 MET A N 1
ATOM 1114 C CA . MET A 1 142 ? 1.137 0.076 -18.356 1.00 95.12 142 MET A CA 1
ATOM 1115 C C . MET A 1 142 ? 0.198 -0.346 -19.485 1.00 95.12 142 MET A C 1
ATOM 1117 O O . MET A 1 142 ? 0.654 -0.920 -20.469 1.00 95.12 142 MET A O 1
ATOM 1121 N N . ILE A 1 143 ? -1.092 -0.014 -19.371 1.00 94.88 143 ILE A N 1
ATOM 1122 C CA . ILE A 1 143 ? -2.107 -0.328 -20.387 1.00 94.88 143 ILE A CA 1
ATOM 1123 C C . ILE A 1 143 ? -1.723 0.303 -21.729 1.00 94.88 143 ILE A C 1
ATOM 1125 O O . ILE A 1 143 ? -1.605 -0.410 -22.721 1.00 94.88 143 ILE A O 1
ATOM 1129 N N . GLU A 1 144 ? -1.421 1.604 -21.753 1.00 95.75 144 GLU A N 1
ATOM 1130 C CA . GLU A 1 144 ? -1.027 2.315 -22.976 1.00 95.75 144 GLU A CA 1
ATOM 1131 C C . GLU A 1 144 ? 0.237 1.735 -23.631 1.00 95.75 144 GLU A C 1
ATOM 1133 O O . GLU A 1 144 ? 0.389 1.777 -24.855 1.00 95.75 144 GLU A O 1
ATOM 1138 N N . ALA A 1 145 ? 1.186 1.241 -22.834 1.00 95.25 145 ALA A N 1
ATOM 1139 C CA . ALA A 1 145 ? 2.406 0.617 -23.334 1.00 95.25 145 ALA A CA 1
ATOM 1140 C C . ALA A 1 145 ? 2.139 -0.780 -23.915 1.00 95.25 145 ALA A C 1
ATOM 1142 O O . ALA A 1 145 ? 2.632 -1.103 -24.999 1.00 95.25 145 ALA A O 1
ATOM 1143 N N . MET A 1 146 ? 1.320 -1.581 -23.233 1.00 95.62 146 MET A N 1
ATOM 1144 C CA . MET A 1 146 ? 0.939 -2.923 -23.674 1.00 95.62 146 MET A CA 1
ATOM 1145 C C . MET A 1 146 ? 0.054 -2.891 -24.924 1.00 95.62 146 MET A C 1
ATOM 1147 O O . MET A 1 146 ? 0.240 -3.702 -25.826 1.00 95.62 146 MET A O 1
ATOM 1151 N N . GLU A 1 147 ? -0.842 -1.909 -25.048 1.00 96.56 147 GLU A N 1
ATOM 1152 C CA . GLU A 1 147 ? -1.634 -1.675 -26.267 1.00 96.56 147 GLU A CA 1
ATOM 1153 C C . GLU A 1 147 ? -0.758 -1.334 -27.481 1.00 96.56 147 GLU A C 1
ATOM 1155 O O . GLU A 1 147 ? -1.097 -1.670 -28.615 1.00 96.56 147 GLU A O 1
ATOM 1160 N N . LYS A 1 148 ? 0.411 -0.721 -27.255 1.00 95.62 148 LYS A N 1
ATOM 1161 C CA . LYS A 1 148 ? 1.434 -0.478 -28.288 1.00 95.62 148 LYS A CA 1
ATOM 1162 C C . LYS A 1 148 ? 2.301 -1.711 -28.577 1.00 95.62 148 LYS A C 1
ATOM 1164 O O . LYS A 1 148 ? 3.230 -1.618 -29.376 1.00 95.62 148 LYS A O 1
ATOM 1169 N N . GLY A 1 149 ? 2.005 -2.850 -27.950 1.00 94.94 149 GLY A N 1
ATOM 1170 C CA . GLY A 1 149 ? 2.672 -4.131 -28.167 1.00 94.94 149 GLY A CA 1
ATOM 1171 C C . GLY A 1 149 ? 3.907 -4.379 -27.301 1.00 94.94 149 GLY A C 1
ATOM 1172 O O . GLY A 1 149 ? 4.668 -5.291 -27.615 1.00 94.94 149 GLY A O 1
ATOM 1173 N N . GLN A 1 150 ? 4.145 -3.587 -26.247 1.00 95.50 150 GLN A N 1
ATOM 1174 C CA . GLN A 1 150 ? 5.222 -3.870 -25.288 1.00 95.50 150 GLN A CA 1
ATOM 1175 C C . GLN A 1 150 ? 4.813 -4.995 -24.325 1.00 95.50 150 GLN A C 1
ATOM 1177 O O . GLN A 1 150 ? 3.660 -5.059 -23.898 1.00 95.50 150 GLN A O 1
ATOM 1182 N N . ASP A 1 151 ? 5.761 -5.860 -23.953 1.00 96.56 151 ASP A N 1
ATOM 1183 C CA . ASP A 1 151 ? 5.567 -6.785 -22.833 1.00 96.56 151 ASP A CA 1
ATOM 1184 C C . ASP A 1 151 ? 5.356 -6.002 -21.525 1.00 96.56 151 ASP A C 1
ATOM 1186 O O . ASP A 1 151 ? 5.878 -4.898 -21.357 1.00 96.56 151 ASP A O 1
ATOM 1190 N N . ALA A 1 152 ? 4.584 -6.559 -20.590 1.00 94.12 152 ALA A N 1
ATOM 1191 C CA . ALA A 1 152 ? 4.250 -5.880 -19.342 1.00 94.12 152 ALA A CA 1
ATOM 1192 C C . ALA A 1 152 ? 5.489 -5.589 -18.475 1.00 94.12 152 ALA A C 1
ATOM 1194 O O . ALA A 1 152 ? 5.617 -4.491 -17.931 1.00 94.12 152 ALA A O 1
ATOM 1195 N N . LEU A 1 153 ? 6.417 -6.542 -18.343 1.00 94.81 153 LEU A N 1
ATOM 1196 C CA . LEU A 1 153 ? 7.626 -6.345 -17.542 1.00 94.81 153 LEU A CA 1
ATOM 1197 C C . LEU A 1 153 ? 8.568 -5.353 -18.218 1.00 94.81 153 LEU A C 1
ATOM 1199 O O . LEU A 1 153 ? 9.091 -4.464 -17.543 1.00 94.81 153 LEU A O 1
ATOM 1203 N N . ASP A 1 154 ? 8.721 -5.449 -19.539 1.00 95.31 154 ASP A N 1
ATOM 1204 C CA . ASP A 1 154 ? 9.513 -4.489 -20.309 1.00 95.31 154 ASP A CA 1
ATOM 1205 C C . ASP A 1 154 ? 8.935 -3.075 -20.194 1.00 95.31 154 ASP A C 1
ATOM 1207 O O . ASP A 1 154 ? 9.677 -2.127 -19.939 1.00 95.31 154 ASP A O 1
ATOM 1211 N N . ALA A 1 155 ? 7.611 -2.924 -20.299 1.00 95.62 155 ALA A N 1
ATOM 1212 C CA . ALA A 1 155 ? 6.931 -1.647 -20.117 1.00 95.62 155 ALA A CA 1
ATOM 1213 C C . ALA A 1 155 ? 7.196 -1.070 -18.720 1.00 95.62 155 ALA A C 1
ATOM 1215 O O . ALA A 1 155 ? 7.580 0.095 -18.595 1.00 95.62 155 ALA A O 1
ATOM 1216 N N . MET A 1 156 ? 7.049 -1.879 -17.667 1.00 95.75 156 MET A N 1
ATOM 1217 C CA . MET A 1 156 ? 7.320 -1.447 -16.296 1.00 95.75 156 MET A CA 1
ATOM 1218 C C . MET A 1 156 ? 8.769 -0.972 -16.139 1.00 95.75 156 MET A C 1
ATOM 1220 O O . MET A 1 156 ? 9.003 0.118 -15.617 1.00 95.75 156 MET A O 1
ATOM 1224 N N . LEU A 1 157 ? 9.741 -1.756 -16.613 1.00 95.38 157 LEU A N 1
ATOM 1225 C CA . LEU A 1 157 ? 11.161 -1.407 -16.544 1.00 95.38 157 LEU A CA 1
ATOM 1226 C C . LEU A 1 157 ? 11.480 -0.140 -17.348 1.00 95.38 157 LEU A C 1
ATOM 1228 O O . LEU A 1 157 ? 12.236 0.705 -16.869 1.00 95.38 157 LEU A O 1
ATOM 1232 N N . ASP A 1 158 ? 10.862 0.042 -18.515 1.00 94.75 158 ASP A N 1
ATOM 1233 C CA . ASP A 1 158 ? 11.031 1.215 -19.379 1.00 94.75 158 ASP A CA 1
ATOM 1234 C C . ASP A 1 158 ? 10.597 2.522 -18.686 1.00 94.75 158 ASP A C 1
ATOM 1236 O O . ASP A 1 158 ? 11.248 3.560 -18.834 1.00 94.75 158 ASP A O 1
ATOM 1240 N N . TYR A 1 159 ? 9.542 2.479 -17.863 1.00 95.81 159 TYR A N 1
ATOM 1241 C CA . TYR A 1 159 ? 9.110 3.623 -17.047 1.00 95.81 159 TYR A CA 1
ATOM 1242 C C . TYR A 1 159 ? 9.998 3.887 -15.821 1.00 95.81 159 TYR A C 1
ATOM 1244 O O . TYR A 1 159 ? 10.030 5.018 -15.323 1.00 95.81 159 TYR A O 1
ATOM 1252 N N . LEU A 1 160 ? 10.723 2.879 -15.332 1.00 94.56 160 LEU A N 1
ATOM 1253 C CA . LEU A 1 160 ? 11.649 3.010 -14.200 1.00 94.56 160 LEU A CA 1
ATOM 1254 C C . LEU A 1 160 ? 13.053 3.447 -14.637 1.00 94.56 160 LEU A C 1
ATOM 1256 O O . LEU A 1 160 ? 13.755 4.122 -13.874 1.00 94.56 160 LEU A O 1
ATOM 1260 N N . ALA A 1 161 ? 13.453 3.081 -15.854 1.00 94.25 161 ALA A N 1
ATOM 1261 C CA . ALA A 1 161 ? 14.762 3.360 -16.414 1.00 94.25 161 ALA A CA 1
ATOM 1262 C C . ALA A 1 161 ? 14.990 4.857 -16.678 1.00 94.25 161 ALA A C 1
ATOM 1264 O O . ALA A 1 161 ? 14.088 5.624 -17.027 1.00 94.25 161 ALA A O 1
ATOM 1265 N N . ILE A 1 162 ? 16.249 5.271 -16.524 1.00 92.81 162 ILE A N 1
ATOM 1266 C CA . ILE A 1 162 ? 16.731 6.572 -16.983 1.00 92.81 162 ILE A CA 1
ATOM 1267 C C . ILE A 1 162 ? 17.307 6.365 -18.381 1.00 92.81 162 ILE A C 1
ATOM 1269 O O . ILE A 1 162 ? 18.259 5.607 -18.560 1.00 92.81 162 ILE A O 1
ATOM 1273 N N . HIS A 1 163 ? 16.723 7.035 -19.370 1.00 92.06 163 HIS A N 1
ATOM 1274 C CA . HIS A 1 163 ? 17.129 6.918 -20.764 1.00 92.06 163 HIS A CA 1
ATOM 1275 C C . HIS A 1 163 ? 18.132 8.004 -21.115 1.00 92.06 163 HIS A C 1
ATOM 1277 O O . HIS A 1 163 ? 17.856 9.193 -20.945 1.00 92.06 163 HIS A O 1
ATOM 1283 N N . HIS A 1 164 ? 19.272 7.584 -21.653 1.00 91.62 164 HIS A N 1
ATOM 1284 C CA . HIS A 1 164 ? 20.312 8.474 -22.150 1.00 91.62 164 HIS A CA 1
ATOM 1285 C C . HIS A 1 164 ? 20.243 8.537 -23.676 1.00 91.62 164 HIS A C 1
ATOM 1287 O O . HIS A 1 164 ? 20.336 7.511 -24.348 1.00 91.62 164 HIS A O 1
ATOM 1293 N N . ARG A 1 165 ? 20.075 9.738 -24.227 1.00 89.38 165 ARG A N 1
ATOM 1294 C CA . ARG A 1 165 ? 20.079 10.004 -25.671 1.00 89.38 165 ARG A CA 1
ATOM 1295 C C . ARG A 1 165 ? 21.113 11.071 -25.983 1.00 89.38 165 ARG A C 1
ATOM 1297 O O . ARG A 1 165 ? 21.389 11.923 -25.140 1.00 89.38 165 ARG A O 1
ATOM 1304 N N . CYS A 1 166 ? 21.689 11.013 -27.173 1.00 89.81 166 CYS A N 1
ATOM 1305 C CA . CYS A 1 166 ? 22.578 12.052 -27.657 1.00 89.81 166 CYS A CA 1
ATOM 1306 C C . CYS A 1 166 ? 22.072 12.584 -28.992 1.00 89.81 166 CYS A C 1
ATOM 1308 O O . CYS A 1 166 ? 21.766 11.808 -29.896 1.00 89.81 166 CYS A O 1
ATOM 1310 N N . ASP A 1 167 ? 22.007 13.905 -29.091 1.00 87.44 167 ASP A N 1
ATOM 1311 C CA . ASP A 1 167 ? 21.700 14.611 -30.327 1.00 87.44 167 ASP A CA 1
ATOM 1312 C C . ASP A 1 167 ? 22.956 15.350 -30.791 1.00 87.4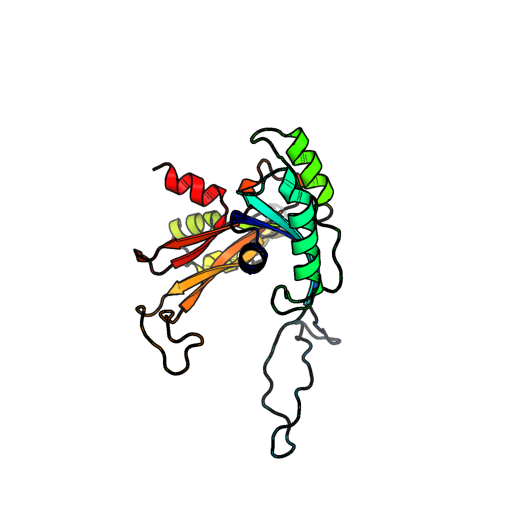4 167 ASP A C 1
ATOM 1314 O O . ASP A 1 167 ? 23.737 15.855 -29.974 1.00 87.44 167 ASP A O 1
ATOM 1318 N N . LYS A 1 168 ? 23.173 15.365 -32.107 1.00 87.69 168 LYS A N 1
ATOM 1319 C CA . LYS A 1 168 ? 24.246 16.126 -32.750 1.00 87.69 168 LYS A CA 1
ATOM 1320 C C . LYS A 1 168 ? 23.638 17.329 -33.446 1.00 87.69 168 LYS A C 1
ATOM 1322 O O . LYS A 1 168 ? 22.682 17.155 -34.199 1.00 87.69 168 LYS A O 1
ATOM 1327 N N . ASP A 1 169 ? 24.181 18.511 -33.192 1.00 86.56 169 ASP A N 1
ATOM 1328 C CA . ASP A 1 169 ? 23.818 19.701 -33.959 1.00 86.56 169 ASP A CA 1
ATOM 1329 C C . ASP A 1 169 ? 24.558 19.753 -35.310 1.00 86.56 169 ASP A C 1
ATOM 1331 O O . ASP A 1 169 ? 25.441 18.936 -35.599 1.00 86.56 169 ASP A O 1
ATOM 1335 N N . ASP A 1 170 ? 24.189 20.729 -36.143 1.00 85.69 170 ASP A N 1
ATOM 1336 C CA . ASP A 1 170 ? 24.795 20.965 -37.460 1.00 85.69 170 ASP A CA 1
ATOM 1337 C C . ASP A 1 170 ? 26.297 21.331 -37.377 1.00 85.69 170 ASP A C 1
ATOM 1339 O O . ASP A 1 170 ? 27.012 21.264 -38.378 1.00 85.69 170 ASP A O 1
ATOM 1343 N N . GLU A 1 171 ? 26.799 21.671 -36.184 1.00 86.44 171 GLU A N 1
ATOM 1344 C CA . GLU A 1 171 ? 28.199 22.002 -35.889 1.00 86.44 171 GLU A CA 1
ATOM 1345 C C . GLU A 1 171 ? 28.984 20.821 -35.275 1.00 86.44 171 GLU A C 1
ATOM 1347 O O . GLU A 1 171 ? 30.132 20.987 -34.859 1.00 86.44 171 GLU A O 1
ATOM 1352 N N . ASN A 1 172 ? 28.417 19.604 -35.269 1.00 83.75 172 ASN A N 1
ATOM 1353 C CA . ASN A 1 172 ? 28.977 18.386 -34.660 1.00 83.75 172 ASN A CA 1
ATOM 1354 C C . ASN A 1 172 ? 29.136 18.419 -33.124 1.00 83.75 172 ASN A C 1
ATOM 1356 O O . ASN A 1 172 ? 29.804 17.540 -32.563 1.00 83.75 172 ASN A O 1
ATOM 1360 N N . ASN A 1 173 ? 28.504 19.348 -32.410 1.00 85.19 173 ASN A N 1
ATOM 1361 C CA . ASN A 1 173 ? 28.462 19.304 -30.951 1.00 85.19 173 ASN A CA 1
ATOM 1362 C C . ASN A 1 173 ? 27.480 18.222 -30.487 1.00 85.19 173 ASN A C 1
ATOM 1364 O O . ASN A 1 173 ? 26.370 18.091 -31.001 1.00 85.19 173 ASN A O 1
ATOM 1368 N N . VAL A 1 174 ? 27.889 17.435 -29.489 1.00 88.81 174 VAL A N 1
ATOM 1369 C CA . VAL A 1 174 ? 27.076 16.347 -28.928 1.00 88.81 174 VAL A CA 1
ATOM 1370 C C . VAL A 1 174 ? 26.423 16.818 -27.634 1.00 88.81 174 VAL A C 1
ATOM 1372 O O . VAL A 1 174 ? 27.117 17.072 -26.649 1.00 88.81 174 VAL A O 1
ATOM 1375 N N . THR A 1 175 ? 25.092 16.861 -27.604 1.00 87.94 175 THR A N 1
ATOM 1376 C CA . THR A 1 175 ? 24.326 17.136 -26.381 1.00 87.94 175 THR A CA 1
ATOM 1377 C C . THR A 1 175 ? 23.758 15.838 -25.827 1.00 87.94 175 THR A C 1
ATOM 1379 O O . THR A 1 175 ? 23.012 15.138 -26.509 1.00 87.94 175 THR A O 1
ATOM 1382 N N . TRP A 1 176 ? 24.107 15.510 -24.582 1.00 91.44 176 TRP A N 1
ATOM 1383 C CA . TRP A 1 176 ? 23.568 14.349 -23.875 1.00 91.44 176 TRP A CA 1
ATOM 1384 C C . TRP A 1 176 ? 22.334 14.738 -23.063 1.00 91.44 176 TRP A C 1
ATOM 1386 O O . TRP A 1 176 ? 22.384 15.643 -22.232 1.00 91.44 176 TRP A O 1
ATOM 1396 N N . LEU A 1 177 ? 21.241 14.008 -23.263 1.00 90.62 177 LEU A N 1
ATOM 1397 C CA . LEU A 1 177 ? 19.985 14.152 -22.538 1.00 90.62 177 LEU A CA 1
ATOM 1398 C C . LEU A 1 177 ? 19.727 12.886 -21.724 1.00 90.62 177 LEU A C 1
ATOM 1400 O O . LEU A 1 177 ? 19.802 11.774 -22.242 1.00 90.62 177 LEU A O 1
ATOM 1404 N N . SER A 1 178 ? 19.420 13.065 -20.443 1.00 91.81 178 SER A N 1
ATOM 1405 C CA . SER A 1 178 ? 19.105 11.990 -19.504 1.00 91.81 178 SER A CA 1
ATOM 1406 C C . SER A 1 178 ? 17.723 12.242 -18.919 1.00 91.81 178 SER A C 1
ATOM 1408 O O . SER A 1 178 ? 17.532 13.227 -18.204 1.00 91.81 178 SER A O 1
ATOM 1410 N N . GLN A 1 179 ? 16.747 11.400 -19.250 1.00 91.75 179 GLN A N 1
ATOM 1411 C CA . GLN A 1 179 ? 15.368 11.583 -18.799 1.00 91.75 179 GLN A CA 1
ATOM 1412 C C . GLN A 1 179 ? 14.621 10.258 -18.652 1.00 91.75 179 GLN A C 1
ATOM 1414 O O . GLN A 1 179 ? 14.920 9.272 -19.322 1.00 91.75 179 GLN A O 1
ATOM 1419 N N . ARG A 1 180 ? 13.616 10.245 -17.775 1.00 92.00 180 ARG A N 1
ATOM 1420 C CA . ARG A 1 180 ? 12.630 9.159 -17.715 1.00 92.00 180 ARG A CA 1
ATOM 1421 C C . ARG A 1 180 ? 11.559 9.362 -18.784 1.00 92.00 180 ARG A C 1
ATOM 1423 O O . ARG A 1 180 ? 11.348 10.478 -19.251 1.00 92.00 180 ARG A O 1
ATOM 1430 N N . LYS A 1 181 ? 10.845 8.288 -19.125 1.00 90.75 181 LYS A N 1
ATOM 1431 C CA . LYS A 1 181 ? 9.742 8.308 -20.102 1.00 90.75 181 LYS A CA 1
ATOM 1432 C C . LYS A 1 181 ? 8.575 9.208 -19.679 1.00 90.75 181 LYS A C 1
ATOM 1434 O O . LYS A 1 181 ? 7.903 9.776 -20.531 1.00 90.75 181 LYS A O 1
ATOM 1439 N N . THR A 1 182 ? 8.353 9.356 -18.374 1.00 91.31 182 THR A N 1
ATOM 1440 C CA . THR A 1 182 ? 7.363 10.278 -17.808 1.00 91.31 182 THR A CA 1
ATOM 1441 C C . THR A 1 182 ? 7.975 11.108 -16.688 1.00 91.31 182 THR A C 1
ATOM 1443 O O . THR A 1 182 ? 8.867 10.653 -15.966 1.00 91.31 182 THR A O 1
ATOM 1446 N N . SER A 1 183 ? 7.465 12.326 -16.518 1.00 90.00 183 SER A N 1
ATOM 1447 C CA . SER A 1 183 ? 7.717 13.132 -15.327 1.00 90.00 183 SER A CA 1
ATOM 1448 C C . SER A 1 183 ? 6.981 12.558 -14.117 1.00 90.00 183 SER A C 1
ATOM 1450 O O . SER A 1 183 ? 5.921 11.950 -14.271 1.00 90.00 183 SER A O 1
ATOM 1452 N N . GLY A 1 184 ? 7.503 12.829 -12.924 1.00 91.88 184 GLY A N 1
ATOM 1453 C CA . GLY A 1 184 ? 6.927 12.366 -11.662 1.00 91.88 184 GLY A CA 1
ATOM 1454 C C . GLY A 1 184 ? 7.777 11.288 -10.998 1.00 91.88 184 GLY A C 1
ATOM 1455 O O . GLY A 1 184 ? 8.768 10.804 -11.554 1.00 91.88 184 GLY A O 1
ATOM 1456 N N . TRP A 1 185 ? 7.404 10.930 -9.773 1.00 94.88 185 TRP A N 1
ATOM 1457 C CA . TRP A 1 185 ? 8.107 9.906 -9.008 1.00 94.88 185 TRP A CA 1
ATOM 1458 C C . TRP A 1 185 ? 7.420 8.556 -9.183 1.00 94.88 185 TRP A C 1
ATOM 1460 O O . TRP A 1 185 ? 6.714 8.081 -8.296 1.00 94.88 185 TRP A O 1
ATOM 1470 N N . ILE A 1 186 ? 7.661 7.943 -10.341 1.00 96.69 186 ILE A N 1
ATOM 1471 C CA . ILE A 1 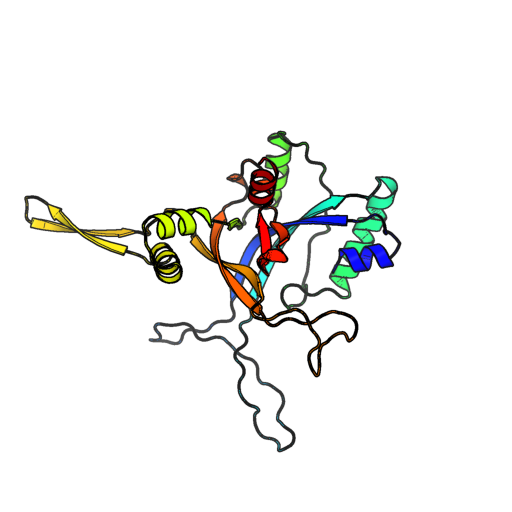186 ? 7.168 6.602 -10.658 1.00 96.69 186 ILE A CA 1
ATOM 1472 C C . ILE A 1 186 ? 7.967 5.535 -9.905 1.00 96.69 186 ILE A C 1
ATOM 1474 O O . ILE A 1 186 ? 9.203 5.594 -9.857 1.00 96.69 186 ILE A O 1
ATOM 1478 N N . VAL A 1 187 ? 7.245 4.571 -9.336 1.00 96.56 187 VAL A N 1
ATOM 1479 C CA . VAL A 1 187 ? 7.761 3.412 -8.600 1.00 96.56 187 VAL A CA 1
ATOM 1480 C C . VAL A 1 187 ? 6.931 2.165 -8.928 1.00 96.56 187 VAL A C 1
ATOM 1482 O O . VAL A 1 187 ? 5.740 2.296 -9.205 1.00 96.56 187 VAL A O 1
ATOM 1485 N N . PRO A 1 188 ? 7.506 0.952 -8.893 1.00 96.75 188 PRO A N 1
ATOM 1486 C CA . PRO A 1 188 ? 6.709 -0.263 -8.967 1.00 96.75 188 PRO A CA 1
ATOM 1487 C C . PRO A 1 188 ? 5.989 -0.484 -7.632 1.00 96.75 188 PRO A C 1
ATOM 1489 O O . PRO A 1 188 ? 6.567 -0.289 -6.561 1.00 96.75 188 PRO A O 1
ATOM 1492 N N . ILE A 1 189 ? 4.732 -0.908 -7.693 1.00 96.69 189 ILE A N 1
ATOM 1493 C CA . ILE A 1 189 ? 3.909 -1.226 -6.526 1.00 96.69 189 ILE A CA 1
ATOM 1494 C C . ILE A 1 189 ? 3.234 -2.580 -6.715 1.00 96.69 189 ILE A C 1
ATOM 1496 O O . ILE A 1 189 ? 2.885 -2.968 -7.827 1.00 96.69 189 ILE A O 1
ATOM 1500 N N . THR A 1 190 ? 3.034 -3.300 -5.615 1.00 96.50 190 THR A N 1
ATOM 1501 C CA . THR A 1 190 ? 2.166 -4.481 -5.592 1.00 96.50 190 THR A CA 1
ATOM 1502 C C . THR A 1 190 ? 0.773 -4.038 -5.175 1.00 96.50 190 THR A C 1
ATOM 1504 O O . THR A 1 190 ? 0.609 -3.488 -4.087 1.00 96.50 190 THR A O 1
ATOM 1507 N N . THR A 1 191 ? -0.220 -4.260 -6.029 1.00 95.38 191 THR A N 1
ATOM 1508 C CA . THR A 1 191 ? -1.612 -3.865 -5.768 1.00 95.38 191 THR A CA 1
ATOM 1509 C C . THR A 1 191 ? -2.473 -5.029 -5.324 1.00 95.38 191 THR A C 1
ATOM 1511 O O . THR A 1 191 ? -3.589 -4.815 -4.877 1.00 95.38 191 THR A O 1
ATOM 1514 N N . GLY A 1 192 ? -1.985 -6.263 -5.380 1.00 96.69 192 GLY A N 1
ATOM 1515 C CA . GLY A 1 192 ? -2.771 -7.397 -4.928 1.00 96.69 192 GLY A CA 1
ATOM 1516 C C . GLY A 1 192 ? -2.172 -8.726 -5.326 1.00 96.69 192 GLY A C 1
ATOM 1517 O O . GLY A 1 192 ? -0.958 -8.853 -5.481 1.00 96.69 192 GLY A O 1
ATOM 1518 N N . PHE A 1 193 ? -3.049 -9.705 -5.499 1.00 98.00 193 PHE A N 1
ATOM 1519 C CA . PHE A 1 193 ? -2.689 -11.081 -5.787 1.00 98.00 193 PHE A CA 1
ATOM 1520 C C . PHE A 1 193 ? -3.560 -11.679 -6.892 1.00 98.00 193 PHE A C 1
ATOM 1522 O O . PHE A 1 193 ? -4.761 -11.411 -6.967 1.00 98.00 193 PHE A O 1
ATOM 1529 N N . TYR A 1 194 ? -2.951 -12.526 -7.715 1.00 97.62 194 TYR A N 1
ATOM 1530 C CA . TYR A 1 194 ? -3.615 -13.353 -8.713 1.00 97.62 194 TYR A CA 1
ATOM 1531 C C . TYR A 1 194 ? -3.602 -14.810 -8.256 1.00 97.62 194 TYR A C 1
ATOM 1533 O O . TYR A 1 194 ? -2.553 -15.357 -7.921 1.00 97.62 194 TYR A O 1
ATOM 1541 N N . GLY A 1 195 ? -4.773 -15.438 -8.226 1.00 97.31 195 GLY A N 1
ATOM 1542 C CA . GLY A 1 195 ? -4.943 -16.838 -7.872 1.00 97.31 195 GLY A CA 1
ATOM 1543 C C . GLY A 1 195 ? -4.456 -17.769 -8.973 1.00 97.31 195 GLY A C 1
ATOM 1544 O O . GLY A 1 195 ? -5.054 -17.822 -10.043 1.00 97.31 195 GLY A O 1
ATOM 1545 N N . ILE A 1 196 ? -3.423 -18.556 -8.679 1.00 97.19 196 ILE A N 1
ATOM 1546 C CA . ILE A 1 196 ? -2.854 -19.544 -9.609 1.00 97.19 196 ILE A CA 1
ATOM 1547 C C . ILE A 1 196 ? -3.468 -20.941 -9.444 1.00 97.19 196 ILE A C 1
ATOM 1549 O O . ILE A 1 196 ? -3.224 -21.828 -10.259 1.00 97.19 196 ILE A O 1
ATOM 1553 N N . THR A 1 197 ? -4.278 -21.149 -8.403 1.00 95.62 197 THR A N 1
ATOM 1554 C CA . THR A 1 197 ? -5.019 -22.396 -8.175 1.00 95.62 197 THR A CA 1
ATOM 1555 C C . THR A 1 197 ? -6.494 -22.140 -7.890 1.00 95.62 197 THR A C 1
ATOM 1557 O O . THR A 1 197 ? -6.904 -21.055 -7.467 1.00 95.62 197 THR A O 1
ATOM 1560 N N . GLU A 1 198 ? -7.309 -23.179 -8.043 1.00 94.50 198 GLU A N 1
ATOM 1561 C CA . GLU A 1 198 ? -8.678 -23.184 -7.530 1.00 94.50 198 GLU A CA 1
ATOM 1562 C C . GLU A 1 198 ? -8.705 -23.030 -5.999 1.00 94.50 198 GLU A C 1
ATOM 1564 O O . GLU A 1 198 ? -7.697 -23.235 -5.313 1.00 94.50 198 GLU A O 1
ATOM 1569 N N . LEU A 1 199 ? -9.858 -22.609 -5.469 1.00 95.00 199 LEU A N 1
ATOM 1570 C CA . LEU A 1 199 ? -10.088 -22.558 -4.026 1.00 95.00 199 LEU A CA 1
ATOM 1571 C C . LEU A 1 199 ? -10.243 -23.981 -3.489 1.00 95.00 199 LEU A C 1
ATOM 1573 O O . LEU A 1 199 ? -10.980 -24.788 -4.049 1.00 95.00 199 LEU A O 1
ATOM 1577 N N . GLY A 1 200 ? -9.582 -24.276 -2.378 1.00 94.12 200 GLY A N 1
ATOM 1578 C CA . GLY A 1 200 ? -9.603 -25.604 -1.787 1.00 94.12 200 GLY A CA 1
ATOM 1579 C C . GLY A 1 200 ? -9.134 -25.613 -0.342 1.00 94.12 200 GLY A C 1
ATOM 1580 O O . GLY A 1 200 ? -9.297 -24.644 0.393 1.00 94.12 200 GLY A O 1
ATOM 1581 N N . GLN A 1 201 ? -8.562 -26.738 0.068 1.00 94.38 201 GLN A N 1
ATOM 1582 C CA . GLN A 1 201 ? -8.025 -26.954 1.407 1.00 94.38 201 GLN A CA 1
ATOM 1583 C C . GLN A 1 201 ? -6.546 -27.305 1.280 1.00 94.38 201 GLN A C 1
ATOM 1585 O O . GLN A 1 201 ? -6.171 -28.136 0.451 1.00 94.38 201 GLN A O 1
ATOM 1590 N N . ALA A 1 202 ? -5.702 -26.677 2.092 1.00 93.38 202 ALA A N 1
ATOM 1591 C CA . ALA A 1 202 ? -4.270 -26.933 2.108 1.00 93.38 202 ALA A CA 1
ATOM 1592 C C . ALA A 1 202 ? -3.847 -27.583 3.426 1.00 93.38 202 ALA A C 1
ATOM 1594 O O . ALA A 1 202 ? -4.274 -27.201 4.519 1.00 93.38 202 ALA A O 1
ATOM 1595 N N . LYS A 1 203 ? -2.942 -28.563 3.329 1.00 92.94 203 LYS A N 1
ATOM 1596 C CA . LYS A 1 203 ? -2.306 -29.161 4.504 1.00 92.94 203 LYS A CA 1
ATOM 1597 C C . LYS A 1 203 ? -1.532 -28.065 5.247 1.00 92.94 203 LYS A C 1
ATOM 1599 O O . LYS A 1 203 ? -0.647 -27.449 4.663 1.00 92.94 203 LYS A O 1
ATOM 1604 N N . ASN A 1 204 ? -1.845 -27.862 6.527 1.00 93.69 204 ASN A N 1
ATOM 1605 C CA . ASN A 1 204 ? -1.297 -26.803 7.391 1.00 93.69 204 ASN A CA 1
ATOM 1606 C C . ASN A 1 204 ? -1.778 -25.371 7.075 1.00 93.69 204 ASN A C 1
ATOM 1608 O O . ASN A 1 204 ? -1.053 -24.412 7.343 1.00 93.69 204 ASN A O 1
ATOM 1612 N N . GLN A 1 205 ? -2.982 -25.190 6.525 1.00 94.25 205 GLN A N 1
ATOM 1613 C CA . GLN A 1 205 ? -3.557 -23.846 6.413 1.00 94.25 205 GLN A CA 1
ATOM 1614 C C . GLN A 1 205 ? -3.809 -23.213 7.790 1.00 94.25 205 GLN A C 1
ATOM 1616 O O . GLN A 1 205 ? -4.024 -23.899 8.789 1.00 94.25 205 GLN A O 1
ATOM 1621 N N . ARG A 1 206 ? -3.787 -21.878 7.833 1.00 93.06 206 ARG A N 1
ATOM 1622 C CA . ARG A 1 206 ? -3.888 -21.100 9.076 1.00 93.06 206 ARG A CA 1
ATOM 1623 C C . ARG A 1 206 ? -5.223 -21.280 9.802 1.00 93.06 206 ARG A C 1
ATOM 1625 O O . ARG A 1 206 ? -5.242 -21.300 11.027 1.00 93.06 206 ARG A O 1
ATOM 1632 N N . ASP A 1 207 ? -6.309 -21.330 9.044 1.00 93.25 207 ASP A N 1
ATOM 1633 C CA . ASP A 1 207 ? -7.680 -21.427 9.537 1.00 93.25 207 ASP A CA 1
ATOM 1634 C C . ASP A 1 207 ? -8.375 -22.590 8.813 1.00 93.25 207 ASP A C 1
ATOM 1636 O O . ASP A 1 207 ? -8.465 -22.531 7.586 1.00 93.25 207 ASP A O 1
ATOM 1640 N N . PRO A 1 208 ? -8.828 -23.645 9.514 1.00 91.31 208 PRO A N 1
ATOM 1641 C CA . PRO A 1 208 ? -9.510 -24.790 8.905 1.00 91.31 208 PRO A CA 1
ATOM 1642 C C . PRO A 1 208 ? -10.773 -24.422 8.112 1.00 91.31 208 PRO A C 1
ATOM 1644 O O . PRO A 1 208 ? -11.089 -25.086 7.124 1.00 91.31 208 PRO A O 1
ATOM 1647 N N . ASP A 1 209 ? -11.460 -23.348 8.503 1.00 94.19 209 ASP A N 1
ATOM 1648 C CA . ASP A 1 209 ? -12.781 -23.006 7.967 1.00 94.19 209 ASP A CA 1
ATOM 1649 C C . ASP A 1 209 ? -12.724 -22.017 6.789 1.00 94.19 209 ASP A C 1
ATOM 1651 O O . ASP A 1 209 ? -13.726 -21.793 6.108 1.00 94.19 209 ASP A O 1
ATOM 1655 N N . THR A 1 210 ? -11.550 -21.446 6.499 1.00 93.94 210 THR A N 1
ATOM 1656 C CA . THR A 1 210 ? -11.355 -20.508 5.384 1.00 93.94 210 THR A CA 1
ATOM 1657 C C . THR A 1 210 ? -10.706 -21.216 4.183 1.00 93.94 210 THR A C 1
ATOM 1659 O O . THR A 1 210 ? -9.605 -21.751 4.330 1.00 93.94 210 THR A O 1
ATOM 1662 N N . PRO A 1 211 ? -11.317 -21.194 2.978 1.00 94.56 211 PRO A N 1
ATOM 1663 C CA . PRO A 1 211 ? -10.723 -21.780 1.777 1.00 94.56 211 PRO A CA 1
ATOM 1664 C C . PRO A 1 211 ? -9.337 -21.209 1.446 1.00 94.56 211 PRO A C 1
ATOM 1666 O O . PRO A 1 211 ? -9.108 -20.000 1.511 1.00 94.56 211 PRO A O 1
ATOM 1669 N N . HIS A 1 212 ? -8.421 -22.087 1.046 1.00 95.25 212 HIS A N 1
ATOM 1670 C CA . HIS A 1 212 ? -7.058 -21.759 0.649 1.00 95.25 212 HIS A CA 1
ATOM 1671 C C . HIS A 1 212 ? -6.914 -21.672 -0.873 1.00 95.25 212 HIS A C 1
ATOM 1673 O O . HIS A 1 212 ? -7.595 -22.373 -1.620 1.00 95.25 212 HIS A O 1
ATOM 1679 N N . ARG A 1 213 ? -5.976 -20.844 -1.331 1.00 94.62 213 ARG A N 1
ATOM 1680 C CA . ARG A 1 213 ? -5.572 -20.712 -2.733 1.00 94.62 213 ARG A CA 1
ATOM 1681 C C . ARG A 1 213 ? -4.134 -20.211 -2.791 1.00 94.62 213 ARG A C 1
ATOM 1683 O O . ARG A 1 213 ? -3.772 -19.314 -2.031 1.00 94.62 213 ARG A O 1
ATOM 1690 N N . PHE A 1 214 ? -3.340 -20.766 -3.703 1.00 96.25 214 PHE A N 1
ATOM 1691 C CA . PHE A 1 214 ? -2.016 -20.231 -4.002 1.00 96.25 214 PHE A CA 1
ATOM 1692 C C . PHE A 1 214 ? -2.146 -19.024 -4.924 1.00 96.25 214 PHE A C 1
ATOM 1694 O O . PHE A 1 214 ? -3.013 -18.983 -5.802 1.00 96.25 214 PHE A O 1
ATOM 1701 N N . ALA A 1 215 ? -1.288 -18.037 -4.706 1.00 97.25 215 ALA A N 1
ATOM 1702 C CA . ALA A 1 215 ? -1.361 -16.761 -5.389 1.00 97.25 215 ALA A CA 1
ATOM 1703 C C . ALA A 1 215 ? 0.031 -16.189 -5.663 1.00 97.25 215 ALA A C 1
ATOM 1705 O O . ALA A 1 215 ? 0.970 -16.439 -4.908 1.00 97.25 215 ALA A O 1
ATOM 1706 N N . GLU A 1 216 ? 0.120 -15.378 -6.712 1.00 97.69 216 GLU A N 1
ATOM 1707 C CA . GLU A 1 216 ? 1.287 -14.565 -7.053 1.00 97.69 216 GLU A CA 1
ATOM 1708 C C . GLU A 1 216 ? 0.948 -13.076 -6.970 1.00 97.69 216 GLU A C 1
ATOM 1710 O O . GLU A 1 216 ? -0.216 -12.685 -7.061 1.00 97.69 216 GLU A O 1
ATOM 1715 N N . SER A 1 217 ? 1.961 -12.235 -6.769 1.00 96.94 217 SER A N 1
ATOM 1716 C CA . SER A 1 217 ? 1.785 -10.787 -6.649 1.00 96.94 217 SER A CA 1
ATOM 1717 C C . SER A 1 217 ? 1.405 -10.151 -7.984 1.00 96.94 217 SER A C 1
ATOM 1719 O O . SER A 1 217 ? 2.063 -10.368 -8.998 1.00 96.94 217 SER A O 1
ATOM 1721 N N . VAL A 1 218 ? 0.396 -9.283 -7.962 1.00 96.06 218 VAL A N 1
ATOM 1722 C CA . VAL A 1 218 ? 0.066 -8.399 -9.084 1.00 96.06 218 VAL A CA 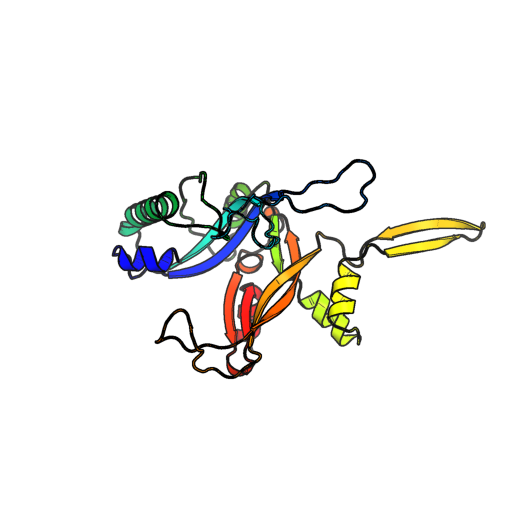1
ATOM 1723 C C . VAL A 1 218 ? 0.823 -7.094 -8.900 1.00 96.06 218 VAL A C 1
ATOM 1725 O O . VAL A 1 218 ? 0.644 -6.399 -7.896 1.00 96.06 218 VAL A O 1
ATOM 1728 N N . VAL A 1 219 ? 1.673 -6.773 -9.871 1.00 95.88 219 VAL A N 1
ATOM 1729 C CA . VAL A 1 219 ? 2.509 -5.573 -9.862 1.00 95.88 219 VAL A CA 1
ATOM 1730 C C . VAL A 1 219 ? 2.075 -4.596 -10.946 1.00 95.88 219 VAL A C 1
ATOM 1732 O O . VAL A 1 219 ? 1.643 -4.986 -12.027 1.00 95.88 219 VAL A O 1
ATOM 1735 N N . THR A 1 220 ? 2.179 -3.311 -10.643 1.00 95.75 220 THR A N 1
ATOM 1736 C CA . THR A 1 220 ? 1.890 -2.208 -11.563 1.00 95.75 220 THR A CA 1
ATOM 1737 C C . THR A 1 220 ? 2.756 -1.006 -11.192 1.00 95.75 220 THR A C 1
ATOM 1739 O O . THR A 1 220 ? 3.581 -1.070 -10.277 1.00 95.75 220 THR A O 1
ATOM 1742 N N . LEU A 1 221 ? 2.582 0.106 -11.894 1.00 96.88 221 LEU A N 1
ATOM 1743 C CA . LEU A 1 221 ? 3.226 1.368 -11.566 1.00 96.88 221 LEU A CA 1
ATOM 1744 C C . LEU A 1 221 ? 2.372 2.171 -10.588 1.00 96.88 221 LEU A C 1
ATOM 1746 O O . LEU A 1 221 ? 1.147 2.216 -10.682 1.00 96.88 221 LEU A O 1
ATOM 1750 N N . GLY A 1 222 ? 3.047 2.840 -9.666 1.00 96.31 222 GLY A N 1
ATOM 1751 C CA . GLY A 1 222 ? 2.489 3.872 -8.814 1.00 96.31 222 GLY A CA 1
ATOM 1752 C C . GLY A 1 222 ? 3.303 5.155 -8.900 1.00 96.31 222 GLY A C 1
ATOM 1753 O O . GLY A 1 222 ? 4.414 5.177 -9.430 1.00 96.31 222 GLY A O 1
ATOM 1754 N N . GLU A 1 223 ? 2.753 6.235 -8.363 1.00 96.44 223 GLU A N 1
ATOM 1755 C CA . GLU A 1 223 ? 3.421 7.529 -8.275 1.00 96.44 223 GLU A CA 1
ATOM 1756 C C . GLU A 1 223 ? 3.301 8.113 -6.870 1.00 96.44 223 GLU A C 1
ATOM 1758 O O . GLU A 1 223 ? 2.215 8.168 -6.292 1.00 96.44 223 GLU A O 1
ATOM 1763 N N . PHE A 1 224 ? 4.417 8.611 -6.338 1.00 96.44 224 PHE A N 1
ATOM 1764 C CA . PHE A 1 224 ? 4.403 9.452 -5.146 1.00 96.44 224 PHE A CA 1
ATOM 1765 C C . PHE A 1 224 ? 4.033 10.890 -5.515 1.00 96.44 224 PHE A C 1
ATOM 1767 O O . PHE A 1 224 ? 4.811 11.616 -6.138 1.00 96.44 224 PHE A O 1
ATOM 1774 N N . ARG A 1 225 ? 2.849 11.325 -5.082 1.00 95.38 225 ARG A N 1
ATOM 1775 C CA . ARG A 1 225 ? 2.293 12.651 -5.361 1.00 95.38 225 ARG A CA 1
ATOM 1776 C C . ARG A 1 225 ? 2.070 13.425 -4.067 1.00 95.38 225 ARG A C 1
ATOM 1778 O O . ARG A 1 225 ? 1.555 12.910 -3.080 1.00 95.38 225 ARG A O 1
ATOM 1785 N N . MET A 1 226 ? 2.460 14.696 -4.061 1.00 94.62 226 MET A N 1
ATOM 1786 C CA . MET A 1 226 ? 2.258 15.557 -2.892 1.00 94.62 226 MET A CA 1
ATOM 1787 C C . MET A 1 226 ? 0.756 15.821 -2.666 1.00 94.62 226 MET A C 1
ATOM 1789 O O . MET A 1 226 ? 0.078 16.192 -3.629 1.00 94.62 226 MET A O 1
ATOM 1793 N N . PRO A 1 227 ? 0.233 15.729 -1.424 1.00 93.38 227 PRO A N 1
ATOM 1794 C CA . PRO A 1 227 ? -1.195 15.877 -1.135 1.00 93.38 227 PRO A CA 1
ATOM 1795 C C . PRO A 1 227 ? -1.836 17.172 -1.644 1.00 93.38 227 PRO A C 1
ATOM 1797 O O . PRO A 1 227 ? -2.987 17.153 -2.045 1.00 93.38 227 PRO A O 1
ATOM 1800 N N . HIS A 1 228 ? -1.121 18.301 -1.696 1.00 91.12 228 HIS A N 1
ATOM 1801 C CA . HIS A 1 228 ? -1.691 19.560 -2.209 1.00 91.12 228 HIS A CA 1
ATOM 1802 C C . HIS A 1 228 ? -1.939 19.566 -3.728 1.00 91.12 228 HIS A C 1
ATOM 1804 O O . HIS A 1 228 ? -2.521 20.521 -4.239 1.00 91.12 228 HIS A O 1
ATOM 1810 N N . ARG A 1 229 ? -1.447 18.558 -4.461 1.00 91.62 229 ARG A N 1
ATOM 1811 C CA . ARG A 1 229 ? -1.643 18.426 -5.911 1.00 91.62 229 ARG A CA 1
ATOM 1812 C C . ARG A 1 229 ? -2.887 17.623 -6.275 1.00 91.62 229 ARG A C 1
ATOM 1814 O O . ARG A 1 229 ? -3.154 17.515 -7.467 1.00 91.62 229 ARG A O 1
ATOM 1821 N N . ILE A 1 230 ? -3.582 17.027 -5.308 1.00 91.06 230 ILE A N 1
ATOM 1822 C CA . ILE A 1 230 ? -4.788 16.232 -5.566 1.00 91.06 230 ILE A CA 1
ATOM 1823 C C . ILE A 1 230 ? -6.001 17.156 -5.694 1.00 91.06 230 ILE A C 1
ATOM 1825 O O . ILE A 1 230 ? -6.079 18.185 -5.018 1.00 91.06 230 ILE A O 1
ATOM 1829 N N . SER A 1 231 ? -6.941 16.781 -6.551 1.00 88.88 231 SER A N 1
ATOM 1830 C CA . SER A 1 231 ? -8.210 17.479 -6.759 1.00 88.88 231 SER A CA 1
ATOM 1831 C C . SER A 1 231 ? -9.375 16.770 -6.067 1.00 88.88 231 SER A C 1
ATOM 1833 O O . SER A 1 231 ? -10.375 17.408 -5.761 1.00 88.88 231 SER A O 1
ATOM 1835 N N . SER A 1 232 ? -9.239 15.476 -5.767 1.00 90.81 232 SER A N 1
ATOM 1836 C CA . SER A 1 232 ? -10.198 14.693 -4.983 1.00 90.81 232 SER A CA 1
ATOM 1837 C C . SER A 1 232 ? -9.494 13.718 -4.034 1.00 90.81 232 SER A C 1
ATOM 1839 O O . SER A 1 232 ? -8.371 13.284 -4.290 1.00 90.81 232 SER A O 1
ATOM 1841 N N . LEU A 1 233 ? -10.164 13.336 -2.940 1.00 91.31 233 LEU A N 1
ATOM 1842 C CA . LEU A 1 233 ? -9.692 12.257 -2.061 1.00 91.31 233 LEU A CA 1
ATOM 1843 C C . LEU A 1 233 ? -9.734 10.891 -2.750 1.00 91.31 233 LEU A C 1
ATOM 1845 O O . LEU A 1 233 ? -8.895 10.042 -2.457 1.00 91.31 233 LEU A O 1
ATOM 1849 N N . ASP A 1 234 ? -10.639 10.701 -3.711 1.00 91.56 234 ASP A N 1
ATOM 1850 C CA . ASP A 1 234 ? -10.744 9.459 -4.487 1.00 91.56 234 ASP A CA 1
ATOM 1851 C C . ASP A 1 234 ? -9.469 9.148 -5.288 1.00 91.56 234 ASP A C 1
ATOM 1853 O O . ASP A 1 234 ? -9.245 8.000 -5.666 1.00 91.56 234 ASP A O 1
ATOM 1857 N N . GLU A 1 235 ? -8.623 10.157 -5.541 1.00 92.00 235 GLU A N 1
ATOM 1858 C CA . GLU A 1 235 ? -7.322 9.985 -6.200 1.00 92.00 235 GLU A CA 1
ATOM 1859 C C . GLU A 1 235 ? -6.279 9.309 -5.311 1.00 92.00 235 GLU A C 1
ATOM 1861 O O . GLU A 1 235 ? -5.264 8.863 -5.829 1.00 92.00 235 GLU A O 1
ATOM 1866 N N . ILE A 1 236 ? -6.466 9.281 -3.989 1.00 94.12 236 ILE A N 1
ATOM 1867 C CA . ILE A 1 236 ? -5.487 8.726 -3.038 1.00 94.12 236 ILE A CA 1
ATOM 1868 C C . ILE A 1 236 ? -6.078 7.642 -2.140 1.00 94.12 236 ILE A C 1
ATOM 1870 O O . ILE A 1 236 ? -5.323 6.938 -1.475 1.00 94.12 236 ILE A O 1
ATOM 1874 N N . LEU A 1 237 ? -7.405 7.522 -2.089 1.00 95.62 237 LEU A N 1
ATOM 1875 C CA . LEU A 1 237 ? -8.103 6.488 -1.343 1.00 95.62 237 LEU A CA 1
ATOM 1876 C C . LEU A 1 237 ? -8.048 5.158 -2.100 1.00 95.62 237 LEU A C 1
ATOM 1878 O O . LEU A 1 237 ? -8.414 5.074 -3.271 1.00 95.62 237 LEU A O 1
ATOM 1882 N N . TRP A 1 238 ? -7.627 4.120 -1.387 1.00 96.31 238 TRP A N 1
ATOM 1883 C CA . TRP A 1 238 ? -7.536 2.743 -1.849 1.00 96.31 238 TRP A CA 1
ATOM 1884 C C . TRP A 1 238 ? -8.609 1.884 -1.185 1.00 96.31 238 TRP A C 1
ATOM 1886 O O . TRP A 1 238 ? -8.908 2.053 0.004 1.00 96.31 238 TRP A O 1
ATOM 1896 N N . CYS A 1 239 ? -9.164 0.948 -1.944 1.00 95.50 239 CYS A N 1
ATOM 1897 C CA . CYS A 1 239 ? -10.189 0.019 -1.499 1.00 95.50 239 CYS A CA 1
ATOM 1898 C C . CYS A 1 239 ? -9.843 -1.409 -1.932 1.00 95.50 239 CYS A C 1
ATOM 1900 O O . CYS A 1 239 ? -9.172 -1.630 -2.939 1.00 95.50 239 CYS A O 1
ATOM 1902 N N . TYR A 1 240 ? -10.298 -2.393 -1.157 1.00 94.62 240 TYR A N 1
ATOM 1903 C CA . TYR A 1 240 ? -10.176 -3.787 -1.567 1.00 94.62 240 TYR A CA 1
ATOM 1904 C C . TYR A 1 240 ? -11.255 -4.122 -2.595 1.00 94.62 240 TYR A C 1
ATOM 1906 O O . TYR A 1 240 ? -12.443 -3.919 -2.343 1.00 94.62 240 TYR A O 1
ATOM 1914 N N . HIS A 1 241 ? -10.835 -4.703 -3.711 1.00 94.25 241 HIS A N 1
ATOM 1915 C CA . HIS A 1 241 ? -11.690 -5.193 -4.778 1.00 94.25 241 HIS A CA 1
ATOM 1916 C C . HIS A 1 241 ? -11.340 -6.651 -5.080 1.00 94.25 241 HIS A C 1
ATOM 1918 O O . HIS A 1 241 ? -10.177 -6.995 -5.282 1.00 94.25 241 HIS A O 1
ATOM 1924 N N . VAL A 1 242 ? -12.341 -7.527 -5.096 1.00 94.19 242 VAL A N 1
ATOM 1925 C CA . VAL A 1 242 ? -12.147 -8.957 -5.362 1.00 94.19 242 VAL A CA 1
ATOM 1926 C C . VAL A 1 242 ? -12.985 -9.341 -6.573 1.00 94.19 242 VAL A C 1
ATOM 1928 O O . VAL A 1 242 ? -14.211 -9.285 -6.513 1.00 94.19 242 VAL A O 1
ATOM 1931 N N . ASP A 1 243 ? -12.316 -9.758 -7.644 1.00 94.38 243 ASP A N 1
ATOM 1932 C CA . ASP A 1 243 ? -12.915 -10.291 -8.867 1.00 94.38 243 ASP A CA 1
ATOM 1933 C C . ASP A 1 243 ? -12.635 -11.800 -8.894 1.00 94.38 243 ASP A C 1
ATOM 1935 O O . ASP A 1 243 ? -11.562 -12.261 -9.296 1.00 94.38 243 ASP A O 1
ATOM 1939 N N . LEU A 1 244 ? -13.586 -12.580 -8.369 1.00 91.62 244 LEU A N 1
ATOM 1940 C CA . LEU A 1 244 ? -13.438 -14.032 -8.249 1.00 91.62 244 LEU A CA 1
ATOM 1941 C C . LEU A 1 244 ? -13.442 -14.736 -9.608 1.00 91.62 244 LEU A C 1
ATOM 1943 O O . LEU A 1 244 ? -12.776 -15.763 -9.732 1.00 91.62 244 LEU A O 1
ATOM 1947 N N . ASP A 1 245 ? -14.116 -14.173 -10.613 1.00 93.25 245 ASP A N 1
ATOM 1948 C CA . ASP A 1 245 ? -14.193 -14.747 -11.960 1.00 93.25 245 ASP A CA 1
ATOM 1949 C C . ASP A 1 245 ? -12.824 -14.712 -12.648 1.00 93.25 245 ASP A C 1
ATOM 1951 O O . ASP A 1 245 ? -12.444 -15.647 -13.354 1.00 93.25 245 ASP A O 1
ATOM 1955 N N . LYS A 1 246 ? -12.041 -13.661 -12.384 1.00 93.88 246 LYS A N 1
ATOM 1956 C CA . LYS A 1 246 ? -10.657 -13.527 -12.861 1.00 93.88 246 LYS A CA 1
ATOM 1957 C C . LYS A 1 246 ? -9.611 -13.978 -11.848 1.00 93.88 246 LYS A C 1
ATOM 1959 O O . LYS A 1 246 ? -8.423 -13.802 -12.097 1.00 93.88 246 LYS A O 1
ATOM 1964 N N . ASN A 1 247 ? -10.017 -14.545 -10.711 1.00 95.56 247 ASN A N 1
ATOM 1965 C CA . ASN A 1 247 ? -9.126 -14.919 -9.608 1.00 95.56 247 ASN A CA 1
ATOM 1966 C C . ASN A 1 247 ? -8.250 -13.760 -9.085 1.00 95.56 247 ASN A C 1
ATOM 1968 O O . ASN A 1 247 ? -7.128 -13.988 -8.634 1.00 95.56 247 ASN A O 1
ATOM 1972 N N . LEU A 1 248 ? -8.745 -12.524 -9.126 1.00 96.38 248 LEU A N 1
ATOM 1973 C CA . LEU A 1 248 ? -8.009 -11.324 -8.733 1.00 96.38 248 LEU A CA 1
ATOM 1974 C C . LEU A 1 248 ? -8.448 -10.823 -7.353 1.00 96.38 248 LEU A C 1
ATOM 1976 O O . LEU A 1 248 ? -9.632 -10.634 -7.077 1.00 96.38 248 LEU A O 1
ATOM 1980 N N . TYR A 1 249 ? -7.466 -10.552 -6.498 1.00 96.88 249 TYR A N 1
ATOM 1981 C CA . TYR A 1 249 ? -7.641 -9.972 -5.168 1.00 96.88 249 TYR A CA 1
ATOM 1982 C C . TYR A 1 249 ? -6.827 -8.688 -5.103 1.00 96.88 249 TYR A C 1
ATOM 1984 O O . TYR A 1 249 ? -5.628 -8.720 -4.831 1.00 96.88 249 TYR A O 1
ATOM 1992 N N . LEU A 1 250 ? -7.462 -7.564 -5.405 1.00 96.00 250 LEU A N 1
ATOM 1993 C CA . LEU A 1 250 ? -6.808 -6.286 -5.634 1.00 96.00 250 LEU A CA 1
ATOM 1994 C C . LEU A 1 250 ? -7.096 -5.287 -4.514 1.00 96.00 250 LEU A C 1
ATOM 1996 O O . LEU A 1 250 ? -8.092 -5.349 -3.796 1.00 96.00 250 LEU A O 1
ATOM 2000 N N . CYS A 1 251 ? -6.187 -4.340 -4.394 1.00 95.12 251 CYS A N 1
ATOM 2001 C CA . CYS A 1 251 ? -6.333 -3.074 -3.720 1.00 95.12 251 CYS A CA 1
ATOM 2002 C C . CYS A 1 251 ? -6.161 -2.017 -4.811 1.00 95.12 251 CYS A C 1
ATOM 2004 O O . CYS A 1 251 ? -5.078 -1.890 -5.383 1.00 95.12 251 CYS A O 1
ATOM 2006 N N . GLU A 1 252 ? -7.234 -1.318 -5.147 1.00 93.38 252 GLU A N 1
ATOM 2007 C CA . GLU A 1 252 ? -7.278 -0.358 -6.250 1.00 93.38 252 GLU A CA 1
ATOM 2008 C C . GLU A 1 252 ? -7.751 1.005 -5.754 1.00 93.38 252 GLU A C 1
ATOM 2010 O O . GLU A 1 252 ? -8.321 1.126 -4.666 1.00 93.38 252 GLU A O 1
ATOM 2015 N N . GLN A 1 253 ? -7.490 2.055 -6.529 1.00 91.81 253 GLN A N 1
ATOM 2016 C CA . GLN A 1 253 ? -7.955 3.385 -6.144 1.00 91.81 253 GLN A CA 1
ATOM 2017 C C . GLN A 1 253 ? -9.445 3.554 -6.423 1.00 91.81 253 GLN A C 1
ATOM 2019 O O . GLN A 1 253 ? -9.940 3.156 -7.479 1.00 91.81 253 GLN A O 1
ATOM 2024 N N . VAL A 1 254 ? -10.143 4.245 -5.520 1.00 83.94 254 VAL A N 1
ATOM 2025 C CA . VAL A 1 254 ? -11.600 4.458 -5.585 1.00 83.94 254 VAL A CA 1
ATOM 2026 C C . VAL A 1 254 ? -12.036 5.086 -6.911 1.00 83.94 254 VAL A C 1
ATOM 2028 O O . VAL A 1 254 ? -13.097 4.742 -7.436 1.00 83.94 254 VAL A O 1
ATOM 2031 N N . ASN A 1 255 ? -11.224 5.979 -7.484 1.00 77.75 255 ASN A N 1
ATOM 2032 C CA . ASN A 1 255 ? -11.512 6.586 -8.783 1.00 77.75 255 ASN A CA 1
ATOM 2033 C C . ASN A 1 255 ? -11.679 5.531 -9.899 1.00 77.75 255 ASN A C 1
ATOM 2035 O O . ASN A 1 255 ? -12.610 5.632 -10.697 1.00 77.75 255 ASN A O 1
ATOM 2039 N N . TYR A 1 256 ? -10.853 4.480 -9.917 1.00 65.31 256 TYR A N 1
ATOM 2040 C CA . TYR A 1 256 ? -10.976 3.395 -10.894 1.00 65.31 256 TYR A CA 1
ATOM 2041 C C . TYR A 1 256 ? -12.229 2.550 -10.645 1.00 65.31 256 TYR A C 1
ATOM 2043 O O . TYR A 1 256 ? -12.998 2.308 -11.578 1.00 65.31 256 TYR A O 1
ATOM 2051 N N . SER A 1 257 ? -12.521 2.196 -9.391 1.00 60.97 257 SER A N 1
ATOM 2052 C CA . SER A 1 257 ? -13.734 1.439 -9.053 1.00 60.97 257 SER A CA 1
ATOM 2053 C C . SER A 1 257 ? -15.015 2.198 -9.427 1.00 60.97 257 SER A C 1
ATOM 2055 O O . SER A 1 257 ? -15.991 1.604 -9.889 1.00 60.97 257 SER A O 1
ATOM 2057 N N . LYS A 1 258 ? -15.040 3.529 -9.262 1.00 60.47 258 LYS A N 1
ATOM 2058 C CA . LYS A 1 258 ? -16.180 4.376 -9.661 1.00 60.47 258 LYS A CA 1
ATOM 2059 C C . LYS A 1 258 ? -16.333 4.487 -11.184 1.00 60.47 258 LYS A C 1
ATOM 2061 O O . LYS A 1 258 ? -17.453 4.680 -11.651 1.00 60.47 258 LYS A O 1
ATOM 2066 N N . GLN A 1 259 ? -15.251 4.378 -11.955 1.00 56.59 259 GLN A N 1
ATOM 2067 C CA . GLN A 1 259 ? -15.303 4.381 -13.423 1.00 56.59 259 GLN A CA 1
ATOM 2068 C C . GLN A 1 259 ? -15.811 3.048 -13.987 1.00 56.59 259 GLN A C 1
ATOM 2070 O O . GLN A 1 259 ? -16.596 3.061 -14.930 1.00 56.59 259 GLN A O 1
ATOM 2075 N N . ILE A 1 260 ? -15.443 1.917 -13.376 1.00 51.56 260 ILE A N 1
ATOM 2076 C CA . ILE A 1 260 ? -15.919 0.582 -13.782 1.00 51.56 260 ILE A CA 1
ATOM 2077 C C . ILE A 1 260 ? -17.429 0.430 -13.530 1.00 51.56 260 ILE A C 1
ATOM 2079 O O . ILE A 1 260 ? -18.137 -0.083 -14.384 1.00 51.56 260 ILE A O 1
ATOM 2083 N N . ASN A 1 261 ? -17.946 0.948 -12.410 1.00 39.91 261 ASN A N 1
ATOM 2084 C CA . ASN A 1 261 ? -19.374 0.866 -12.054 1.00 39.91 261 ASN A CA 1
ATOM 2085 C C . ASN A 1 261 ? -20.294 1.852 -12.813 1.00 39.91 261 ASN A C 1
ATOM 2087 O O . ASN A 1 261 ? -21.475 1.962 -12.484 1.00 39.91 261 ASN A O 1
ATOM 2091 N N . LYS A 1 262 ? -19.766 2.624 -13.772 1.00 35.28 262 LYS A N 1
ATOM 2092 C CA . LYS A 1 262 ? -20.547 3.552 -14.614 1.00 35.28 262 LYS A CA 1
ATOM 2093 C C . LYS A 1 262 ? -20.914 2.978 -15.990 1.00 35.28 262 LYS A C 1
ATOM 2095 O O . LYS A 1 262 ? -21.581 3.678 -16.753 1.00 35.28 262 LYS A O 1
ATOM 2100 N N . PHE A 1 263 ? -20.510 1.745 -16.283 1.00 31.22 263 PHE A N 1
ATOM 2101 C CA . PHE A 1 263 ? -20.875 0.979 -17.478 1.00 31.22 263 PHE A CA 1
ATOM 2102 C C . PHE A 1 263 ? -21.652 -0.280 -17.087 1.00 31.22 263 PHE A C 1
ATOM 2104 O O . PHE A 1 263 ? -22.402 -0.776 -17.956 1.00 31.22 263 PHE A O 1
#

pLDDT: mean 91.87, std 8.47, range [31.22, 98.0]

Sequence (263 aa):
ALQRKLNTGGLQGAKFNNMAVVSHTMNLQIHRGHGDYVYSILATGNPLDKDGDRPAFIEEARCHLDVSLLIEYTGINKDDEVSFIEQIVHHLSASLKIAGGDILSFQEPTLHRIEEGNDIDLRKLTRKLMPGYAIIERRELMIEAMEKGQDALDAMLDYLAIHHRCDKDDENNVTWLSQRKTSGWIVPITTGFYGITELGQAKNQRDPDTPHRFAESVVTLGEFRMPHRISSLDEILWCYHVDLDKNLYLCEQVNYSKQINKF